Protein AF-A0A7X9LBP7-F1 (afdb_monomer_lite)

Structure (mmCIF, N/CA/C/O backbone):
data_AF-A0A7X9LBP7-F1
#
_entry.id   AF-A0A7X9LBP7-F1
#
loop_
_atom_site.group_PDB
_atom_site.id
_atom_site.type_symbol
_atom_site.label_atom_id
_atom_site.label_alt_id
_atom_site.label_comp_id
_atom_site.label_asym_id
_atom_site.label_entity_id
_atom_site.label_seq_id
_atom_site.pdbx_PDB_ins_code
_atom_site.Cartn_x
_atom_site.Cartn_y
_atom_site.Cartn_z
_atom_site.occupancy
_atom_site.B_iso_or_equiv
_atom_site.auth_seq_id
_atom_site.auth_comp_id
_atom_site.auth_asym_id
_atom_site.auth_atom_id
_atom_site.pdbx_PDB_model_num
ATOM 1 N N . MET A 1 1 ? 3.682 11.446 -40.230 1.00 33.31 1 MET A N 1
ATOM 2 C CA . MET A 1 1 ? 3.113 10.151 -39.802 1.00 33.31 1 MET A CA 1
ATOM 3 C C . MET A 1 1 ? 3.189 10.138 -38.286 1.00 33.31 1 MET A C 1
ATOM 5 O O . MET A 1 1 ? 4.297 10.330 -37.799 1.00 33.31 1 MET A O 1
ATOM 9 N N . PRO A 1 2 ? 2.082 10.042 -37.532 1.00 36.19 2 PRO A N 1
ATOM 10 C CA . PRO A 1 2 ? 2.201 9.857 -36.094 1.00 36.19 2 PRO A CA 1
ATOM 11 C C . PRO A 1 2 ? 2.837 8.482 -35.889 1.00 36.19 2 PRO A C 1
ATOM 13 O O . PRO A 1 2 ? 2.289 7.477 -36.336 1.00 36.19 2 PRO A O 1
ATOM 16 N N . VAL A 1 3 ? 4.037 8.448 -35.314 1.00 36.03 3 VAL A N 1
ATOM 17 C CA . VAL A 1 3 ? 4.659 7.194 -34.892 1.00 36.03 3 VAL A CA 1
ATOM 18 C C . VAL A 1 3 ? 3.740 6.641 -33.811 1.00 36.03 3 VAL A C 1
ATOM 20 O O . VAL A 1 3 ? 3.590 7.245 -32.751 1.00 36.03 3 VAL A O 1
ATOM 23 N N . THR A 1 4 ? 3.024 5.561 -34.115 1.00 45.50 4 THR A N 1
ATOM 24 C CA . THR A 1 4 ? 2.264 4.812 -33.119 1.00 45.50 4 THR A CA 1
ATOM 25 C C . THR A 1 4 ? 3.274 4.179 -32.188 1.00 45.50 4 THR A C 1
ATOM 27 O O . THR A 1 4 ? 3.834 3.127 -32.481 1.00 45.50 4 THR A O 1
ATOM 30 N N . THR A 1 5 ? 3.563 4.860 -31.093 1.00 59.38 5 THR A N 1
ATOM 31 C CA . THR A 1 5 ? 4.444 4.335 -30.071 1.00 59.38 5 THR A CA 1
ATOM 32 C C . THR A 1 5 ? 3.797 3.102 -29.449 1.00 59.38 5 THR A C 1
ATOM 34 O O . THR A 1 5 ? 2.698 3.186 -28.900 1.00 59.38 5 THR A O 1
ATOM 37 N N . ASN A 1 6 ? 4.450 1.946 -29.564 1.00 79.88 6 ASN A N 1
ATOM 38 C CA . ASN A 1 6 ? 3.923 0.701 -29.016 1.00 79.88 6 ASN A CA 1
ATOM 39 C C . ASN A 1 6 ? 3.876 0.785 -27.484 1.00 79.88 6 ASN A C 1
ATOM 41 O O . ASN A 1 6 ? 4.902 0.992 -26.839 1.00 79.88 6 ASN A O 1
ATOM 45 N N . ALA A 1 7 ? 2.690 0.604 -26.905 1.00 88.25 7 ALA A N 1
ATOM 46 C CA . ALA A 1 7 ? 2.506 0.598 -25.459 1.00 88.25 7 ALA A CA 1
ATOM 47 C C . ALA A 1 7 ? 3.008 -0.710 -24.820 1.00 88.25 7 ALA A C 1
ATOM 49 O O . ALA A 1 7 ? 3.150 -1.751 -25.484 1.00 88.25 7 ALA A O 1
ATOM 50 N N . THR A 1 8 ? 3.235 -0.663 -23.506 1.00 92.12 8 THR A N 1
ATOM 51 C CA . THR A 1 8 ? 3.377 -1.873 -22.689 1.00 92.12 8 THR A CA 1
ATOM 52 C C . THR A 1 8 ? 2.144 -2.761 -22.860 1.00 92.12 8 THR A C 1
ATOM 54 O O . THR A 1 8 ? 1.009 -2.286 -22.820 1.00 92.12 8 THR A O 1
ATOM 57 N N . ALA A 1 9 ? 2.359 -4.061 -23.066 1.00 91.56 9 ALA A N 1
ATOM 58 C CA . ALA A 1 9 ? 1.294 -5.000 -23.389 1.00 91.56 9 ALA A CA 1
ATOM 59 C C . ALA A 1 9 ? 1.430 -6.319 -22.624 1.00 91.56 9 ALA A C 1
ATOM 61 O O . ALA A 1 9 ? 2.521 -6.877 -22.482 1.00 91.56 9 ALA A O 1
ATOM 62 N N . VAL A 1 10 ? 0.288 -6.850 -22.191 1.00 92.50 10 VAL A N 1
ATOM 63 C CA . VAL A 1 10 ? 0.173 -8.191 -21.613 1.00 92.50 10 VAL A CA 1
ATOM 64 C C . VAL A 1 10 ? -0.282 -9.151 -22.708 1.00 92.50 10 VAL A C 1
ATOM 66 O O . VAL A 1 10 ? -1.302 -8.928 -23.356 1.00 92.50 10 VAL A O 1
ATOM 69 N N . GLN A 1 11 ? 0.485 -10.215 -22.925 1.00 91.38 11 GLN A N 1
ATOM 70 C CA . GLN A 1 11 ? 0.177 -11.289 -23.867 1.00 91.38 11 GLN A CA 1
ATOM 71 C C . GLN A 1 11 ? -0.128 -12.587 -23.097 1.00 91.38 11 GLN A C 1
ATOM 73 O O . GLN A 1 11 ? -0.082 -12.625 -21.867 1.00 91.38 11 GLN A O 1
ATOM 78 N N . ALA A 1 12 ? -0.463 -13.667 -23.811 1.00 87.00 12 ALA A N 1
ATOM 79 C CA . ALA A 1 12 ? -0.883 -14.926 -23.188 1.00 87.00 12 ALA A CA 1
ATOM 80 C C . ALA A 1 12 ? 0.198 -15.541 -22.268 1.00 87.00 12 ALA A C 1
ATOM 82 O O . ALA A 1 12 ? -0.097 -15.968 -21.146 1.00 87.00 12 ALA A O 1
ATOM 83 N N . ASP A 1 13 ? 1.450 -15.562 -22.732 1.00 92.69 13 ASP A N 1
ATOM 84 C CA . ASP A 1 13 ? 2.595 -16.212 -22.081 1.00 92.69 13 ASP A CA 1
ATOM 85 C C . ASP A 1 13 ? 3.638 -15.229 -21.522 1.00 92.69 13 ASP A C 1
ATOM 87 O O . ASP A 1 13 ? 4.528 -15.632 -20.771 1.00 92.69 13 ASP A O 1
ATOM 91 N N . ARG A 1 14 ? 3.534 -13.941 -21.861 1.00 96.06 14 ARG A N 1
ATOM 92 C CA . ARG A 1 14 ? 4.556 -12.929 -21.572 1.00 96.06 14 ARG A CA 1
ATOM 93 C C . ARG A 1 14 ? 3.969 -11.552 -21.293 1.00 96.06 14 ARG A C 1
ATOM 95 O O . ARG A 1 14 ? 2.845 -11.244 -21.683 1.00 96.06 14 ARG A O 1
ATOM 102 N N . VAL A 1 15 ? 4.771 -10.704 -20.665 1.00 96.88 15 VAL A N 1
ATOM 103 C CA . VAL A 1 15 ? 4.544 -9.259 -20.578 1.00 96.88 15 VAL A CA 1
ATOM 104 C C . VAL A 1 15 ? 5.659 -8.576 -21.355 1.00 96.88 15 VAL A C 1
ATOM 106 O O . VAL A 1 15 ? 6.830 -8.920 -21.181 1.00 96.88 15 VAL A O 1
ATOM 109 N N . VAL A 1 16 ? 5.295 -7.629 -22.218 1.00 96.69 16 VAL A N 1
ATOM 110 C CA . VAL A 1 16 ? 6.259 -6.824 -22.968 1.00 96.69 16 VAL A CA 1
ATOM 111 C C . VAL A 1 16 ? 6.141 -5.378 -22.522 1.00 96.69 16 VAL A C 1
ATOM 113 O O . VAL A 1 16 ? 5.169 -4.699 -22.851 1.00 96.69 16 VAL A O 1
ATOM 116 N N . PHE A 1 17 ? 7.126 -4.926 -21.755 1.00 97.25 17 PHE A N 1
ATOM 117 C CA . PHE A 1 17 ? 7.251 -3.541 -21.325 1.00 97.25 17 PHE A CA 1
ATOM 118 C C . PHE A 1 17 ? 7.931 -2.721 -22.403 1.00 97.25 17 PHE A C 1
ATOM 120 O O . PHE A 1 17 ? 8.932 -3.156 -22.978 1.00 97.25 17 PHE A O 1
ATOM 127 N N . ARG A 1 18 ? 7.407 -1.521 -22.639 1.00 96.12 18 ARG A N 1
ATOM 128 C CA . ARG A 1 18 ? 7.949 -0.594 -23.625 1.00 96.12 18 ARG A CA 1
ATOM 129 C C . ARG A 1 18 ? 8.056 0.793 -23.038 1.00 96.12 18 ARG A C 1
ATOM 131 O O . ARG A 1 18 ? 7.097 1.312 -22.476 1.00 96.12 18 ARG A O 1
ATOM 138 N N . LEU A 1 19 ? 9.224 1.390 -23.212 1.00 95.88 19 LEU A N 1
ATOM 139 C CA . LEU A 1 19 ? 9.435 2.802 -22.968 1.00 95.88 19 LEU A CA 1
ATOM 140 C C . LEU A 1 19 ? 9.817 3.451 -24.304 1.00 95.88 19 LEU A C 1
ATOM 142 O O . LEU A 1 19 ? 10.810 3.037 -24.907 1.00 95.88 19 LEU A O 1
ATOM 146 N N . PRO A 1 20 ? 9.064 4.457 -24.776 1.00 93.19 20 PRO A N 1
ATOM 147 C CA . PRO A 1 20 ? 9.384 5.163 -26.012 1.00 93.19 20 PRO A CA 1
ATOM 148 C C . PRO A 1 20 ? 10.780 5.782 -25.954 1.00 93.19 20 PRO A C 1
ATOM 150 O O . PRO A 1 20 ? 11.299 6.032 -24.867 1.00 93.19 20 PRO A O 1
ATOM 153 N N . ALA A 1 21 ? 11.372 6.097 -27.106 1.00 86.81 21 ALA A N 1
ATOM 154 C CA . ALA A 1 21 ? 12.593 6.897 -27.147 1.00 86.81 21 ALA A CA 1
ATOM 155 C C . ALA A 1 21 ? 12.349 8.286 -26.516 1.00 86.81 21 ALA A C 1
ATOM 157 O O . ALA A 1 21 ? 11.878 9.214 -27.172 1.00 86.81 21 ALA A O 1
ATOM 158 N N . ILE A 1 22 ? 12.647 8.411 -25.223 1.00 81.25 22 ILE A N 1
ATOM 159 C CA . ILE A 1 22 ? 12.548 9.648 -24.452 1.00 81.25 22 ILE A CA 1
ATOM 160 C C . ILE A 1 22 ? 13.957 10.200 -24.230 1.00 81.25 22 ILE A C 1
ATOM 162 O O . ILE A 1 22 ? 14.655 9.776 -23.322 1.00 81.25 22 ILE A O 1
ATOM 166 N N . GLY A 1 23 ? 14.378 11.117 -25.102 1.00 80.56 23 GLY A N 1
ATOM 167 C CA . GLY A 1 23 ? 15.648 11.837 -24.974 1.00 80.56 23 GLY A CA 1
ATOM 168 C C . GLY A 1 23 ? 16.910 11.012 -25.307 1.00 80.56 23 GLY A C 1
ATOM 169 O O . GLY A 1 23 ? 16.970 9.804 -25.058 1.00 80.56 23 GLY A O 1
ATOM 170 N N . PRO A 1 24 ? 17.942 11.619 -25.925 1.00 80.38 24 PRO A N 1
ATOM 171 C CA . PRO A 1 24 ? 19.221 10.947 -26.167 1.00 80.38 24 PRO A CA 1
ATOM 172 C C . PRO A 1 24 ? 20.056 10.721 -24.892 1.00 80.38 24 PRO A C 1
ATOM 174 O O . PRO A 1 24 ? 20.993 9.929 -24.926 1.00 80.38 24 PRO A O 1
ATOM 177 N N . GLU A 1 25 ? 19.738 11.395 -23.786 1.00 89.75 25 GLU A N 1
ATOM 178 C CA . GLU A 1 25 ? 20.473 11.356 -22.516 1.00 89.75 25 GLU A CA 1
ATOM 179 C C . GLU A 1 25 ? 20.312 10.045 -21.736 1.00 89.75 25 GLU A C 1
ATOM 181 O O . GLU A 1 25 ? 21.103 9.762 -20.835 1.00 89.75 25 GLU A O 1
ATOM 186 N N . ILE A 1 26 ? 19.304 9.233 -22.066 1.00 94.12 26 ILE A N 1
ATOM 187 C CA . ILE A 1 26 ? 19.049 7.966 -21.381 1.00 94.12 26 ILE A CA 1
ATOM 188 C C . ILE A 1 26 ? 19.964 6.882 -21.938 1.00 94.12 26 ILE A C 1
ATOM 190 O O . ILE A 1 26 ? 19.867 6.488 -23.103 1.00 94.12 26 ILE A O 1
ATOM 194 N N . THR A 1 27 ? 20.815 6.350 -21.069 1.00 94.62 27 THR A N 1
ATOM 195 C CA . THR A 1 27 ? 21.827 5.339 -21.397 1.00 94.62 27 THR A CA 1
ATOM 196 C C . THR A 1 27 ? 21.445 3.938 -20.929 1.00 94.62 27 THR A C 1
ATOM 198 O O . THR A 1 27 ? 22.036 2.958 -21.383 1.00 94.62 27 THR A O 1
ATOM 201 N N . GLY A 1 28 ? 20.435 3.811 -20.065 1.00 96.19 28 GLY A N 1
ATOM 202 C CA . GLY A 1 28 ? 19.949 2.523 -19.585 1.00 96.19 28 GLY A CA 1
ATOM 203 C C . GLY A 1 28 ? 18.551 2.596 -18.986 1.00 96.19 28 GLY A C 1
ATOM 204 O O . GLY A 1 28 ? 18.155 3.612 -18.418 1.00 96.19 28 GLY A O 1
ATOM 205 N N . VAL A 1 29 ? 17.811 1.493 -19.093 1.00 98.12 29 VAL A N 1
ATOM 206 C CA . VAL A 1 29 ? 16.472 1.355 -18.509 1.00 98.12 29 VAL A CA 1
ATOM 207 C C . VAL A 1 29 ? 16.370 0.023 -17.779 1.00 98.12 29 VAL A C 1
ATOM 209 O O . VAL A 1 29 ? 16.730 -1.036 -18.308 1.00 98.12 29 VAL A O 1
ATOM 212 N N . ARG A 1 30 ? 15.876 0.077 -16.540 1.00 98.38 30 ARG A N 1
ATOM 213 C CA . ARG A 1 30 ? 15.549 -1.096 -15.730 1.00 98.38 30 ARG A CA 1
ATOM 214 C C . ARG A 1 30 ? 14.100 -1.075 -15.262 1.00 98.38 30 ARG A C 1
ATOM 216 O O . ARG A 1 30 ? 13.540 -0.017 -14.997 1.00 98.38 30 ARG A O 1
ATOM 223 N N . LEU A 1 31 ? 13.518 -2.257 -15.104 1.00 98.38 31 LEU A N 1
ATOM 224 C CA . LEU A 1 31 ? 12.222 -2.460 -14.473 1.00 98.38 31 LEU A CA 1
ATOM 225 C C . LEU A 1 31 ? 12.407 -2.515 -12.956 1.00 98.38 31 LEU A C 1
ATOM 227 O O . LEU A 1 31 ? 13.145 -3.362 -12.451 1.00 98.38 31 LEU A O 1
ATOM 231 N N . TRP A 1 32 ? 11.700 -1.657 -12.232 1.00 97.94 32 TRP A N 1
ATOM 232 C CA . TRP A 1 32 ? 11.328 -1.960 -10.856 1.00 97.94 32 TRP A CA 1
ATOM 233 C C . TRP A 1 32 ? 9.949 -2.618 -10.884 1.00 97.94 32 TRP A C 1
ATOM 235 O O . TRP A 1 32 ? 9.057 -2.138 -11.583 1.00 97.94 32 TRP A O 1
ATOM 245 N N . SER A 1 33 ? 9.781 -3.721 -10.160 1.00 96.44 33 SER A N 1
ATOM 246 C CA . SER A 1 33 ? 8.499 -4.410 -10.032 1.00 96.44 33 SER A CA 1
ATOM 247 C C . SER A 1 33 ? 8.267 -4.803 -8.583 1.00 96.44 33 SER A C 1
ATOM 249 O O . SER A 1 33 ? 9.200 -5.211 -7.892 1.00 96.44 33 SER A O 1
ATOM 251 N N . GLU A 1 34 ? 7.016 -4.687 -8.145 1.00 94.88 34 GLU A N 1
ATOM 252 C CA . GLU A 1 34 ? 6.573 -5.117 -6.816 1.00 94.88 34 GLU A CA 1
ATOM 253 C C . GLU A 1 34 ? 6.712 -6.637 -6.623 1.00 94.88 34 GLU A C 1
ATOM 255 O O . GLU A 1 34 ? 6.964 -7.111 -5.516 1.00 94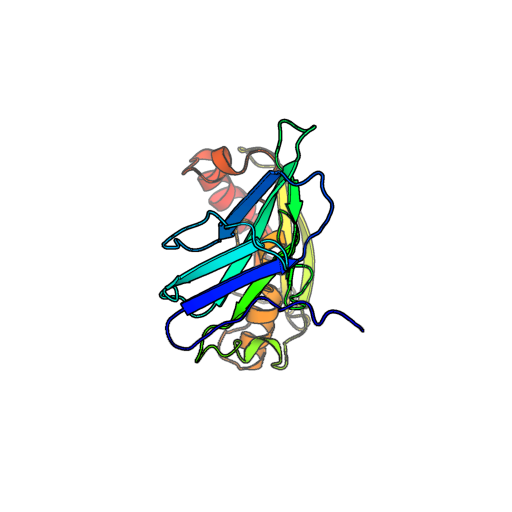.88 34 GLU A O 1
ATOM 260 N N . VAL A 1 35 ? 6.590 -7.409 -7.708 1.00 94.56 35 VAL A N 1
ATOM 261 C CA . VAL A 1 35 ? 6.741 -8.867 -7.693 1.00 94.56 35 VAL A CA 1
ATOM 262 C C . VAL A 1 35 ? 8.057 -9.297 -8.346 1.00 94.56 35 VAL A C 1
ATOM 264 O O . VAL A 1 35 ? 8.555 -8.622 -9.249 1.00 94.56 35 VAL A O 1
ATOM 267 N N . PRO A 1 36 ? 8.627 -10.450 -7.952 1.00 95.44 36 PRO A N 1
ATOM 268 C CA . PRO A 1 36 ? 9.778 -11.016 -8.645 1.00 95.44 36 PRO A CA 1
ATOM 269 C C . PRO A 1 36 ? 9.484 -11.294 -10.127 1.00 95.44 36 PRO A C 1
ATOM 271 O O . PRO A 1 36 ? 8.443 -11.853 -10.479 1.00 95.44 36 PRO A O 1
ATOM 274 N N . VAL A 1 37 ? 10.438 -10.952 -10.994 1.00 96.62 37 VAL A N 1
ATOM 275 C CA . VAL A 1 37 ? 10.356 -11.128 -12.452 1.00 96.62 37 VAL A CA 1
ATOM 276 C C . VAL A 1 37 ? 11.629 -11.770 -13.001 1.00 96.62 37 VAL A C 1
ATOM 278 O O . VAL A 1 37 ? 12.693 -11.684 -12.393 1.00 96.62 37 VAL A O 1
ATOM 281 N N . ALA A 1 38 ? 11.529 -12.407 -14.170 1.00 96.94 38 ALA A N 1
ATOM 282 C CA . ALA A 1 38 ? 12.639 -13.152 -14.773 1.00 96.94 38 ALA A CA 1
ATOM 283 C C . ALA A 1 38 ? 13.808 -12.268 -15.248 1.00 96.94 38 ALA A C 1
ATOM 285 O O . ALA A 1 38 ? 14.944 -12.728 -15.311 1.00 96.94 38 ALA A O 1
ATOM 286 N N . SER A 1 39 ? 13.534 -11.015 -15.613 1.00 97.94 39 SER A N 1
ATOM 287 C CA . SER A 1 39 ? 14.540 -10.031 -16.010 1.00 97.94 39 SER A CA 1
ATOM 288 C C . SER A 1 39 ? 14.032 -8.629 -15.705 1.00 97.94 39 SER A C 1
ATOM 290 O O . SER A 1 39 ? 12.825 -8.390 -15.673 1.00 97.94 39 SER A O 1
ATOM 292 N N . THR A 1 40 ? 14.960 -7.701 -15.498 1.00 98.31 40 THR A N 1
ATOM 293 C CA . THR A 1 40 ? 14.664 -6.281 -15.291 1.00 98.31 40 THR A CA 1
ATOM 294 C C . THR A 1 40 ? 15.381 -5.375 -16.284 1.00 98.31 40 THR A C 1
ATOM 296 O O . THR A 1 40 ? 15.152 -4.175 -16.258 1.00 98.31 40 THR A O 1
ATOM 299 N N . THR A 1 41 ? 16.248 -5.889 -17.156 1.00 98.31 41 THR A N 1
ATOM 300 C CA . THR A 1 41 ? 17.074 -5.055 -18.043 1.00 98.31 41 THR A CA 1
ATOM 301 C C . THR A 1 41 ? 16.450 -4.939 -19.423 1.00 98.31 41 THR A C 1
ATOM 303 O O . THR A 1 41 ? 16.228 -5.950 -20.082 1.00 98.31 41 THR A O 1
ATOM 306 N N . PHE A 1 42 ? 16.206 -3.707 -19.864 1.00 98.19 42 PHE A N 1
ATOM 307 C CA . PHE A 1 42 ? 15.679 -3.424 -21.195 1.00 98.19 42 PHE A CA 1
ATOM 308 C C . PHE A 1 42 ? 16.785 -3.453 -22.249 1.00 98.19 42 PHE A C 1
ATOM 310 O O . PHE A 1 42 ? 17.940 -3.119 -21.977 1.00 98.19 42 PHE A O 1
ATOM 317 N N . THR A 1 43 ? 16.402 -3.778 -23.478 1.00 97.00 43 THR A N 1
ATOM 318 C CA . THR A 1 43 ? 17.231 -3.634 -24.675 1.00 97.00 43 THR A CA 1
ATOM 319 C C . THR A 1 43 ? 16.786 -2.417 -25.475 1.00 97.00 43 THR A C 1
ATOM 321 O O . THR A 1 43 ? 15.587 -2.204 -25.663 1.00 97.00 43 THR A O 1
ATOM 324 N N . ARG A 1 44 ? 17.747 -1.624 -25.959 1.00 94.62 44 ARG A N 1
ATOM 325 C CA . ARG A 1 44 ? 17.484 -0.485 -26.844 1.00 94.62 44 ARG A CA 1
ATOM 326 C C . ARG A 1 44 ? 17.280 -0.976 -28.278 1.00 94.62 44 ARG A C 1
ATOM 328 O O . ARG A 1 44 ? 18.111 -1.725 -28.784 1.00 94.62 44 ARG A O 1
ATOM 335 N N . GLY A 1 45 ? 16.207 -0.531 -28.916 1.00 88.94 45 GLY A N 1
ATOM 336 C CA . GLY A 1 45 ? 15.910 -0.722 -30.333 1.00 88.94 45 GLY A CA 1
ATOM 337 C C . GLY A 1 45 ? 15.549 0.605 -31.003 1.00 88.94 45 GLY A C 1
ATOM 338 O O . GLY A 1 45 ? 15.719 1.674 -30.412 1.00 88.94 45 GLY A O 1
ATOM 339 N N . ASP A 1 46 ? 15.036 0.533 -32.229 1.00 85.81 46 ASP A N 1
ATOM 340 C CA . ASP A 1 46 ? 14.729 1.721 -33.040 1.00 85.81 46 ASP A CA 1
ATOM 341 C C . ASP A 1 46 ? 13.561 2.547 -32.466 1.00 85.81 46 ASP A C 1
ATOM 343 O O . ASP A 1 46 ? 13.600 3.776 -32.489 1.00 85.81 46 ASP A O 1
ATOM 347 N N . ASP A 1 47 ? 12.567 1.881 -31.866 1.00 86.12 47 ASP A N 1
ATOM 348 C CA . ASP A 1 47 ? 11.363 2.511 -31.294 1.00 86.12 47 ASP A CA 1
ATOM 349 C C . ASP A 1 47 ? 11.507 2.906 -29.807 1.00 86.12 47 ASP A C 1
ATOM 351 O O . ASP A 1 47 ? 10.552 3.379 -29.181 1.00 86.12 47 ASP A O 1
ATOM 355 N N . GLY A 1 48 ? 12.693 2.718 -29.217 1.00 93.75 48 GLY A N 1
ATOM 356 C CA . GLY A 1 48 ? 12.965 2.996 -27.805 1.00 93.75 48 GLY A CA 1
ATOM 357 C C . GLY A 1 48 ? 13.518 1.788 -27.054 1.00 93.75 48 GLY A C 1
ATOM 358 O O . GLY A 1 48 ? 14.434 1.118 -27.522 1.00 93.75 48 GLY A O 1
ATOM 359 N N . TRP A 1 49 ? 12.998 1.531 -25.859 1.00 96.31 49 TRP A N 1
ATOM 360 C CA . TRP A 1 49 ? 13.459 0.473 -24.965 1.00 96.31 49 TRP A CA 1
ATOM 361 C C . TRP A 1 49 ? 12.383 -0.592 -24.799 1.00 96.31 49 TRP A C 1
ATOM 363 O O . TRP A 1 49 ? 11.232 -0.276 -24.498 1.00 96.31 49 TRP A O 1
ATOM 373 N N . GLU A 1 50 ? 12.767 -1.860 -24.920 1.00 97.06 50 GLU A N 1
ATOM 374 C CA . GLU A 1 50 ? 11.856 -2.991 -24.749 1.00 97.06 50 GLU A CA 1
ATOM 375 C C . GLU A 1 50 ? 12.407 -4.017 -23.752 1.00 97.06 50 GLU A C 1
ATOM 377 O O . GLU A 1 50 ? 13.609 -4.282 -23.698 1.00 97.06 50 GLU A O 1
ATOM 382 N N . LEU A 1 51 ? 11.510 -4.603 -22.961 1.00 97.88 51 LEU A N 1
ATOM 383 C CA . LEU A 1 51 ? 11.774 -5.763 -22.118 1.00 97.88 51 LEU A CA 1
ATOM 384 C C . LEU A 1 51 ? 10.618 -6.753 -22.258 1.00 97.88 51 LEU A C 1
ATOM 386 O O . LEU A 1 51 ? 9.488 -6.455 -21.880 1.00 97.88 51 LEU A O 1
ATOM 390 N N . SER A 1 52 ? 10.914 -7.956 -22.745 1.00 97.44 52 SER A N 1
ATOM 391 C CA . SER A 1 52 ? 9.966 -9.071 -22.781 1.00 97.44 52 SER A CA 1
ATOM 392 C C . SER A 1 52 ? 10.316 -10.084 -21.695 1.00 97.44 52 SER A C 1
ATOM 394 O O . SER A 1 52 ? 11.421 -10.626 -21.686 1.00 97.44 52 SER A O 1
ATOM 396 N N . ILE A 1 53 ? 9.365 -10.383 -20.810 1.00 97.38 53 ILE A N 1
ATOM 397 C CA . ILE A 1 53 ? 9.516 -11.396 -19.757 1.00 97.38 53 ILE A CA 1
ATOM 398 C C . ILE A 1 53 ? 8.383 -12.424 -19.814 1.00 97.38 53 ILE A C 1
ATOM 400 O O . ILE A 1 53 ? 7.261 -12.058 -20.169 1.00 97.38 53 ILE A O 1
ATOM 404 N N . PRO A 1 54 ? 8.618 -13.689 -19.416 1.00 97.12 54 PRO A N 1
ATOM 405 C CA . PRO A 1 54 ? 7.532 -14.618 -19.124 1.00 97.12 54 PRO A CA 1
ATOM 406 C C . PRO A 1 54 ? 6.543 -13.998 -18.137 1.00 97.12 54 PRO A C 1
ATOM 408 O O . PRO A 1 54 ? 6.940 -13.253 -17.236 1.00 97.12 54 PRO A O 1
ATOM 411 N N . ARG A 1 55 ? 5.255 -14.304 -18.300 1.00 93.69 55 ARG A N 1
ATOM 412 C CA . ARG A 1 55 ? 4.204 -13.741 -17.452 1.00 93.69 55 ARG A CA 1
ATOM 413 C C . ARG A 1 55 ? 4.442 -14.131 -15.983 1.00 93.69 55 ARG A C 1
ATOM 415 O O . ARG A 1 55 ? 4.480 -15.328 -15.689 1.00 93.69 55 ARG A O 1
ATOM 422 N N . PRO A 1 56 ? 4.574 -13.162 -15.057 1.00 92.50 56 PRO A N 1
ATOM 423 C CA . PRO A 1 56 ? 4.719 -13.470 -13.638 1.00 92.50 56 PRO A CA 1
ATOM 424 C C . PRO A 1 56 ? 3.477 -14.200 -13.101 1.00 92.50 56 PRO A C 1
ATOM 426 O O . PRO A 1 56 ? 2.367 -13.936 -13.579 1.00 92.50 56 PRO A O 1
ATOM 429 N N . PRO A 1 57 ? 3.615 -15.087 -12.098 1.00 90.81 57 PRO A N 1
ATOM 430 C CA . PRO A 1 57 ? 2.491 -15.778 -11.465 1.00 90.81 57 PRO A CA 1
ATOM 431 C C . PRO A 1 57 ? 1.733 -14.844 -10.502 1.00 90.81 57 PRO A C 1
ATOM 433 O O . PRO A 1 57 ? 1.620 -15.108 -9.309 1.00 90.81 57 PRO A O 1
ATOM 436 N N . ALA A 1 58 ? 1.232 -13.726 -11.021 1.00 93.31 58 ALA A N 1
ATOM 437 C CA . ALA A 1 58 ? 0.477 -12.719 -10.289 1.00 93.31 58 ALA A CA 1
ATOM 438 C C . ALA A 1 58 ? -0.813 -12.383 -11.047 1.00 93.31 58 ALA A C 1
ATOM 440 O O . ALA A 1 58 ? -0.883 -12.538 -12.266 1.00 93.31 58 ALA A O 1
ATOM 441 N N . HIS A 1 59 ? -1.844 -11.910 -10.343 1.00 93.88 59 HIS A N 1
ATOM 442 C CA . HIS A 1 59 ? -3.047 -11.386 -11.001 1.00 93.88 59 HIS A CA 1
ATOM 443 C C . HIS A 1 59 ? -2.882 -9.922 -11.432 1.00 93.88 59 HIS A C 1
ATOM 445 O O . HIS A 1 59 ? -3.531 -9.469 -12.367 1.00 93.88 59 HIS A O 1
ATOM 451 N N . ARG A 1 60 ? -1.994 -9.182 -10.774 1.00 94.56 60 ARG A N 1
ATOM 452 C CA . ARG A 1 60 ? -1.666 -7.790 -11.068 1.00 94.56 60 ARG A CA 1
ATOM 453 C C . ARG A 1 60 ? -0.189 -7.574 -10.776 1.00 94.56 60 ARG A C 1
ATOM 455 O O . ARG A 1 60 ? 0.338 -8.222 -9.876 1.00 94.56 60 ARG A O 1
ATOM 462 N N . ILE A 1 61 ? 0.450 -6.667 -11.506 1.00 95.56 61 ILE A N 1
ATOM 463 C CA . ILE A 1 61 ? 1.794 -6.189 -11.167 1.00 95.56 61 ILE A CA 1
ATOM 464 C C . ILE A 1 61 ? 1.789 -4.667 -11.070 1.00 95.56 61 ILE A C 1
ATOM 466 O O . ILE A 1 61 ? 1.193 -4.011 -11.925 1.00 95.56 61 ILE A O 1
ATOM 470 N N . GLU A 1 62 ? 2.472 -4.121 -10.071 1.00 96.88 62 GLU A N 1
ATOM 471 C CA . GLU A 1 62 ? 2.923 -2.730 -10.063 1.00 96.88 62 GLU A CA 1
ATOM 472 C C . GLU A 1 62 ? 4.363 -2.642 -10.569 1.00 96.88 62 GLU A C 1
ATOM 474 O O . GLU A 1 62 ? 5.183 -3.545 -10.346 1.00 96.88 62 GLU A O 1
ATOM 479 N N . TYR A 1 63 ? 4.664 -1.567 -11.292 1.00 97.88 63 TYR A N 1
ATOM 480 C CA . TYR A 1 63 ? 5.973 -1.349 -11.881 1.00 97.88 63 TYR A CA 1
ATOM 481 C C . TYR A 1 63 ? 6.289 0.127 -12.127 1.00 97.88 63 TYR A C 1
ATOM 483 O O . TYR A 1 63 ? 5.414 0.996 -12.213 1.00 97.88 63 TYR A O 1
ATOM 491 N N . LEU A 1 64 ? 7.588 0.374 -12.277 1.00 98.38 64 LEU A N 1
ATOM 492 C CA . LEU A 1 64 ? 8.191 1.648 -12.644 1.00 98.38 64 LEU A CA 1
ATOM 493 C C . LEU A 1 64 ? 9.368 1.407 -13.592 1.00 98.38 64 LEU A C 1
ATOM 495 O O . LEU A 1 64 ? 9.992 0.340 -13.574 1.00 98.38 64 LEU A O 1
ATOM 499 N N . PHE A 1 65 ? 9.722 2.428 -14.366 1.00 98.19 65 PHE A N 1
ATOM 500 C CA . PHE A 1 65 ? 10.966 2.449 -15.128 1.00 98.19 65 PHE A CA 1
ATOM 501 C C . PHE A 1 65 ? 12.022 3.246 -14.375 1.00 98.19 65 PHE A C 1
ATOM 503 O O . PHE A 1 65 ? 11.813 4.405 -14.029 1.00 98.19 65 PHE A O 1
ATOM 510 N N . ARG A 1 66 ? 13.170 2.616 -14.136 1.00 97.88 66 ARG A N 1
ATOM 511 C CA . ARG A 1 66 ? 14.356 3.226 -13.541 1.00 97.88 66 ARG A CA 1
ATOM 512 C C . ARG A 1 66 ? 15.339 3.559 -14.659 1.00 97.88 66 ARG A C 1
ATOM 514 O O . ARG A 1 66 ? 15.852 2.657 -15.322 1.00 97.88 66 ARG A O 1
ATOM 521 N N . LEU A 1 67 ? 15.557 4.846 -14.877 1.00 97.38 67 LEU A N 1
ATOM 522 C CA . LEU A 1 67 ? 16.315 5.421 -15.978 1.00 97.38 67 LEU A CA 1
ATOM 523 C C . LEU A 1 67 ? 17.718 5.788 -15.505 1.00 97.38 67 LEU A C 1
ATOM 525 O O . LEU A 1 67 ? 17.871 6.497 -14.514 1.00 97.38 67 LEU A O 1
ATOM 529 N N . THR A 1 68 ? 18.732 5.345 -16.233 1.00 96.69 68 THR A N 1
ATOM 530 C CA . THR A 1 68 ? 20.102 5.842 -16.091 1.00 96.69 68 THR A CA 1
ATOM 531 C C . THR A 1 68 ? 20.313 6.952 -17.110 1.00 96.69 68 THR A C 1
ATOM 533 O O . THR A 1 68 ? 20.087 6.738 -18.304 1.00 96.69 68 THR A O 1
ATOM 536 N N . LEU A 1 69 ? 20.726 8.128 -16.641 1.00 94.44 69 LEU A N 1
ATOM 537 C CA . LEU A 1 69 ? 21.036 9.280 -17.482 1.00 94.44 69 LEU A CA 1
ATOM 538 C C . LEU A 1 69 ? 22.558 9.435 -17.578 1.00 94.44 69 LEU A C 1
ATOM 540 O O . LEU A 1 69 ? 23.260 9.162 -16.611 1.00 94.44 69 LEU A O 1
ATOM 544 N N . ALA A 1 70 ? 23.070 9.865 -18.734 1.00 91.75 70 ALA A N 1
ATOM 545 C CA . ALA A 1 70 ? 24.510 10.019 -18.972 1.00 91.75 70 ALA A CA 1
ATOM 546 C C . ALA A 1 70 ? 25.207 10.953 -17.964 1.00 91.75 70 ALA A C 1
ATOM 548 O O . ALA A 1 70 ? 26.337 10.682 -17.569 1.00 91.75 70 ALA A O 1
ATOM 549 N N . ASP A 1 71 ? 24.513 12.010 -17.534 1.00 91.12 71 ASP A N 1
ATOM 550 C CA . ASP A 1 71 ? 25.073 13.089 -16.710 1.00 91.12 71 ASP A CA 1
ATOM 551 C C . ASP A 1 71 ? 24.607 13.041 -15.240 1.00 91.12 71 ASP A C 1
ATOM 553 O O . ASP A 1 71 ? 24.733 14.030 -14.517 1.00 91.12 71 ASP A O 1
ATOM 557 N N . GLN A 1 72 ? 24.018 11.926 -14.788 1.00 90.62 72 GLN A N 1
ATOM 558 C CA . GLN A 1 72 ? 23.558 11.763 -13.403 1.00 90.62 72 GLN A CA 1
ATOM 559 C C . GLN A 1 72 ? 24.004 10.420 -12.826 1.00 90.62 72 GLN A C 1
ATOM 561 O O . GLN A 1 72 ? 23.781 9.373 -13.432 1.00 90.62 72 GLN A O 1
ATOM 566 N N . ASP A 1 73 ? 24.569 10.454 -11.619 1.00 89.06 73 ASP A N 1
ATOM 567 C CA . ASP A 1 73 ? 24.990 9.243 -10.906 1.00 89.06 73 ASP A CA 1
ATOM 568 C C . ASP A 1 73 ? 23.790 8.438 -10.386 1.00 89.06 73 ASP A C 1
ATOM 570 O O . ASP A 1 73 ? 23.791 7.204 -10.415 1.00 89.06 73 ASP A O 1
ATOM 574 N N . GLU A 1 74 ? 22.742 9.132 -9.933 1.00 94.62 74 GLU A N 1
ATOM 575 C CA . GLU A 1 74 ? 21.541 8.499 -9.400 1.00 94.62 74 GLU A CA 1
ATOM 576 C C . GLU A 1 74 ? 20.468 8.339 -10.483 1.00 94.62 74 GLU A C 1
ATOM 578 O O . GLU A 1 74 ? 20.117 9.299 -11.173 1.00 94.62 74 GLU A O 1
ATOM 583 N N . PRO A 1 75 ? 19.900 7.136 -10.639 1.00 94.38 75 PRO A N 1
ATOM 584 C CA . PRO A 1 75 ? 18.863 6.909 -11.625 1.00 94.38 75 PRO A CA 1
ATOM 585 C C . PRO A 1 75 ? 17.527 7.520 -11.205 1.00 94.38 75 PRO A C 1
ATOM 587 O O . PRO A 1 75 ? 17.128 7.474 -10.039 1.00 94.38 75 PRO A O 1
ATOM 590 N N . VAL A 1 76 ? 16.782 7.995 -12.198 1.00 95.00 76 VAL A N 1
ATOM 591 C CA . VAL A 1 76 ? 15.449 8.575 -12.020 1.00 95.00 76 VAL A CA 1
ATOM 592 C C . VAL A 1 76 ? 14.390 7.504 -12.231 1.00 95.00 76 VAL A C 1
ATOM 594 O O . VAL A 1 76 ? 14.474 6.702 -13.157 1.00 95.00 76 VAL A O 1
ATOM 597 N N . THR A 1 77 ? 13.364 7.499 -11.391 1.00 96.31 77 THR A N 1
ATOM 598 C CA . THR A 1 77 ? 12.248 6.559 -11.499 1.00 96.31 77 THR A CA 1
ATOM 599 C C . THR A 1 77 ? 11.023 7.269 -12.059 1.00 96.31 77 THR A C 1
ATOM 601 O O . THR A 1 77 ? 10.639 8.323 -11.558 1.00 96.31 77 THR A O 1
ATOM 604 N N . ILE A 1 78 ? 10.395 6.687 -13.080 1.00 96.31 78 ILE A N 1
ATOM 605 C CA . ILE A 1 78 ? 9.181 7.219 -13.703 1.00 96.31 78 ILE A CA 1
ATOM 606 C C . ILE A 1 78 ? 8.102 6.147 -13.838 1.00 96.31 78 ILE A C 1
ATOM 608 O O . ILE A 1 78 ? 8.378 4.947 -13.908 1.00 96.31 78 ILE A O 1
ATOM 612 N N . THR A 1 79 ? 6.855 6.601 -13.928 1.00 97.88 79 THR A N 1
ATOM 613 C CA . THR A 1 79 ? 5.750 5.756 -14.382 1.00 97.88 79 THR A CA 1
ATOM 614 C C . THR A 1 79 ? 5.804 5.562 -15.897 1.00 97.88 79 THR A C 1
ATOM 616 O O . THR A 1 79 ? 6.412 6.355 -16.613 1.00 97.88 79 THR A O 1
ATOM 619 N N . ASP A 1 80 ? 5.169 4.505 -16.398 1.00 96.88 80 ASP A N 1
ATOM 620 C CA . ASP A 1 80 ? 5.094 4.211 -17.824 1.00 96.88 80 ASP A CA 1
ATOM 621 C C . ASP A 1 80 ? 4.210 5.241 -18.539 1.00 96.88 80 ASP A C 1
ATOM 623 O O . ASP A 1 80 ? 2.987 5.205 -18.369 1.00 96.88 80 ASP A O 1
ATOM 627 N N . PRO A 1 81 ? 4.776 6.134 -19.371 1.00 94.62 81 PRO A N 1
ATOM 628 C CA . PRO A 1 81 ? 4.021 7.218 -19.995 1.00 94.62 81 PRO A CA 1
ATOM 629 C C . PRO A 1 81 ? 2.945 6.726 -20.976 1.00 94.62 81 PRO A C 1
ATOM 631 O O . PRO A 1 81 ? 2.077 7.503 -21.363 1.00 94.62 81 PRO A O 1
ATOM 634 N N . THR A 1 82 ? 2.990 5.454 -21.384 1.00 93.31 82 THR A N 1
ATOM 635 C CA . THR A 1 82 ? 2.027 4.839 -22.308 1.00 93.31 82 THR A CA 1
ATOM 636 C C . THR A 1 82 ? 0.887 4.110 -21.599 1.00 93.31 82 THR A C 1
ATOM 638 O O . THR A 1 82 ? -0.134 3.814 -22.218 1.00 93.31 82 THR A O 1
ATOM 641 N N . ASN A 1 83 ? 1.028 3.837 -20.301 1.00 94.88 83 ASN A N 1
ATOM 642 C CA . ASN A 1 83 ? 0.005 3.189 -19.491 1.00 94.88 83 ASN A CA 1
ATOM 643 C C . ASN A 1 83 ? -0.767 4.250 -18.696 1.00 94.88 83 ASN A C 1
ATOM 645 O O . ASN A 1 83 ? -0.154 5.047 -17.998 1.00 94.88 83 ASN A O 1
ATOM 649 N N . GLN A 1 84 ? -2.097 4.261 -18.760 1.00 94.38 84 GLN A N 1
ATOM 650 C CA . GLN A 1 84 ? -2.926 5.182 -17.965 1.00 94.38 84 GLN A CA 1
ATOM 651 C C . GLN A 1 84 ? -3.282 4.623 -16.584 1.00 94.38 84 GLN A C 1
ATOM 653 O O . GLN A 1 84 ? -3.695 5.372 -15.701 1.00 94.38 84 GLN A O 1
ATOM 658 N N . LEU A 1 85 ? -3.124 3.313 -16.382 1.00 95.81 85 LEU A N 1
ATOM 659 C CA . LEU A 1 85 ? -3.412 2.672 -15.110 1.00 95.81 85 LEU A CA 1
ATOM 660 C C . LEU A 1 85 ? -2.343 3.065 -14.093 1.00 95.81 85 LEU A C 1
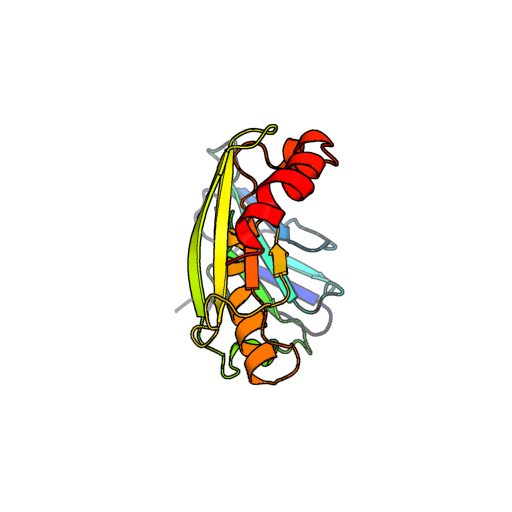ATOM 662 O O . LEU A 1 85 ? -1.142 2.822 -14.272 1.00 95.81 85 LEU A O 1
ATOM 666 N N . ARG A 1 86 ? -2.808 3.713 -13.027 1.00 96.31 86 ARG A N 1
ATOM 667 C CA . ARG A 1 86 ? -1.993 4.221 -11.931 1.00 96.31 86 ARG A CA 1
ATOM 668 C C . ARG A 1 86 ? -2.548 3.765 -10.600 1.00 96.31 86 ARG A C 1
ATOM 670 O O . ARG A 1 86 ? -3.754 3.586 -10.443 1.00 96.31 86 ARG A O 1
ATOM 677 N N . VAL A 1 87 ? -1.643 3.580 -9.656 1.00 95.44 87 VAL A N 1
ATOM 678 C CA . VAL A 1 87 ? -1.961 3.362 -8.251 1.00 95.44 87 VAL A CA 1
ATOM 679 C C . VAL A 1 87 ? -1.060 4.272 -7.434 1.00 95.44 87 VAL A C 1
ATOM 681 O O . VAL A 1 87 ? 0.153 4.286 -7.629 1.00 95.44 87 VAL A O 1
ATOM 684 N N . ALA A 1 88 ? -1.672 5.081 -6.577 1.00 95.19 88 ALA A N 1
ATOM 685 C CA . ALA A 1 88 ? -0.946 5.981 -5.698 1.00 95.19 88 ALA A CA 1
ATOM 686 C C . ALA A 1 88 ? -0.378 5.211 -4.506 1.00 95.19 88 ALA A C 1
ATOM 688 O O . ALA A 1 88 ? -1.039 4.326 -3.956 1.00 95.19 88 ALA A O 1
ATOM 689 N N . GLY A 1 89 ? 0.818 5.593 -4.077 1.00 92.19 89 GLY A N 1
ATOM 690 C CA . GLY A 1 89 ? 1.480 5.024 -2.914 1.00 92.19 89 GLY A CA 1
ATOM 691 C C . GLY A 1 89 ? 2.237 6.075 -2.115 1.00 92.19 89 GLY A C 1
ATOM 692 O O . GLY A 1 89 ? 2.451 7.206 -2.547 1.00 92.19 89 GLY A O 1
ATOM 693 N N . VAL A 1 90 ? 2.698 5.673 -0.932 1.00 90.19 90 VAL A N 1
ATOM 694 C CA . VAL A 1 90 ? 3.493 6.527 -0.030 1.00 90.19 90 VAL A CA 1
ATOM 695 C C . VAL A 1 90 ? 4.836 6.960 -0.633 1.00 90.19 90 VAL A C 1
ATOM 697 O O . VAL A 1 90 ? 5.427 7.928 -0.167 1.00 90.19 90 VAL A O 1
ATOM 700 N N . PHE A 1 91 ? 5.304 6.262 -1.672 1.00 88.94 91 PHE A N 1
ATOM 701 C CA . PHE A 1 91 ? 6.542 6.550 -2.403 1.00 88.94 91 PHE A CA 1
ATOM 702 C C . PHE A 1 91 ? 6.287 7.140 -3.799 1.00 88.94 91 PHE A C 1
ATOM 704 O O . PHE A 1 91 ? 7.179 7.139 -4.643 1.00 88.94 91 PHE A O 1
ATOM 711 N N . GLY A 1 92 ? 5.078 7.658 -4.030 1.00 93.94 92 GLY A N 1
ATOM 712 C CA . GLY A 1 92 ? 4.624 8.136 -5.329 1.00 93.94 92 GLY A CA 1
ATOM 713 C C . GLY A 1 92 ? 3.785 7.104 -6.075 1.00 93.94 92 GLY A C 1
ATOM 714 O O . GLY A 1 92 ? 3.494 6.017 -5.572 1.00 93.94 92 GLY A O 1
ATOM 715 N N . ASP A 1 93 ? 3.357 7.485 -7.273 1.00 96.81 93 ASP A N 1
ATOM 716 C CA . ASP A 1 93 ? 2.495 6.656 -8.107 1.00 96.81 93 ASP A CA 1
ATOM 717 C C . ASP A 1 93 ? 3.292 5.564 -8.822 1.00 96.81 93 ASP A C 1
ATOM 719 O O . ASP A 1 93 ? 4.374 5.813 -9.355 1.00 96.81 93 ASP A O 1
ATOM 723 N N . HIS A 1 94 ? 2.699 4.379 -8.935 1.00 97.81 94 HIS A N 1
ATOM 724 C CA . HIS A 1 94 ? 3.181 3.295 -9.784 1.00 97.81 94 HIS A CA 1
ATOM 725 C C . HIS A 1 94 ? 2.264 3.088 -10.985 1.00 97.81 94 HIS A C 1
ATOM 727 O O . HIS A 1 94 ? 1.061 3.363 -10.947 1.00 97.81 94 HIS A O 1
ATOM 733 N N . SER A 1 95 ? 2.833 2.559 -12.067 1.00 98.12 95 SER A N 1
ATOM 734 C CA . SER A 1 95 ? 2.030 1.972 -13.143 1.00 98.12 95 SER A CA 1
ATOM 735 C C . SER A 1 95 ? 1.610 0.573 -12.731 1.00 98.12 95 SER A C 1
ATOM 737 O O . SER A 1 95 ? 2.371 -0.113 -12.053 1.00 98.12 95 SER A O 1
ATOM 739 N N . TRP A 1 96 ? 0.435 0.116 -13.153 1.00 96.62 96 TRP A N 1
ATOM 740 C CA . TRP A 1 96 ? 0.039 -1.270 -12.907 1.00 96.62 96 TRP A CA 1
ATOM 741 C C . TRP A 1 96 ? -0.597 -1.923 -14.129 1.00 96.62 96 TRP A C 1
ATOM 743 O O . TRP A 1 96 ? -1.101 -1.238 -15.018 1.00 96.62 96 TRP A O 1
ATOM 753 N N . LEU A 1 97 ? -0.536 -3.256 -14.192 1.00 95.50 97 LEU A N 1
ATOM 754 C CA . LEU A 1 97 ? -1.139 -4.051 -15.266 1.00 95.50 97 LEU A CA 1
ATOM 755 C C . LEU A 1 97 ? -1.995 -5.185 -14.693 1.00 95.50 97 LEU A C 1
ATOM 757 O O . LEU A 1 97 ? -1.492 -5.950 -13.861 1.00 95.50 97 LEU A O 1
ATOM 761 N N . PRO A 1 98 ? -3.245 -5.349 -15.157 1.00 95.38 98 PRO A N 1
ATOM 762 C CA . PRO A 1 98 ? -4.017 -6.556 -14.906 1.00 95.38 98 PRO A CA 1
ATOM 763 C C . PRO A 1 98 ? -3.460 -7.712 -15.744 1.00 95.38 98 PRO A C 1
ATOM 765 O O . PRO A 1 98 ? -3.197 -7.566 -16.938 1.00 95.38 98 PRO A O 1
ATOM 768 N N . MET A 1 99 ? -3.298 -8.881 -15.133 1.00 93.44 99 MET A N 1
ATOM 769 C CA . MET A 1 99 ? -3.019 -10.118 -15.865 1.00 93.44 99 MET A CA 1
ATOM 770 C C . MET A 1 99 ? -4.333 -10.756 -16.346 1.00 93.44 99 MET A C 1
ATOM 772 O O . MET A 1 99 ? -5.398 -10.451 -15.802 1.00 93.44 99 MET A O 1
ATOM 776 N N . PRO A 1 100 ? -4.303 -11.653 -17.353 1.00 91.06 100 PRO A N 1
ATOM 777 C CA . PRO A 1 100 ? -5.509 -12.324 -17.822 1.00 91.06 100 PRO A CA 1
ATOM 778 C C . PRO A 1 100 ? -6.251 -13.013 -16.671 1.00 91.06 100 PRO A C 1
ATOM 780 O O . PRO A 1 100 ? -5.650 -13.762 -15.901 1.00 91.06 100 PRO A O 1
ATOM 783 N N . GLY A 1 101 ? -7.554 -12.750 -16.561 1.00 91.25 101 GLY A N 1
ATOM 784 C CA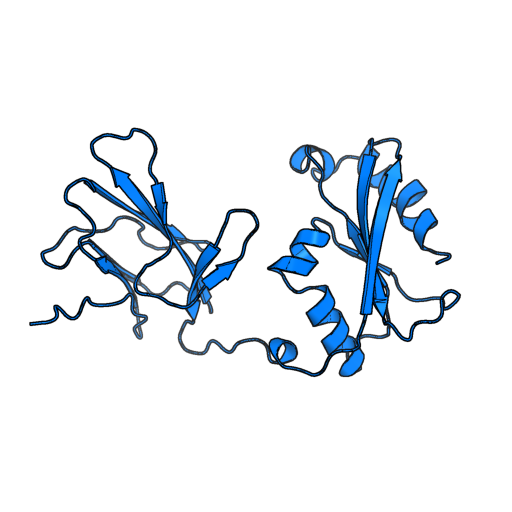 . GLY A 1 101 ? -8.405 -13.269 -15.486 1.00 91.25 101 GLY A CA 1
ATOM 785 C C . GLY A 1 101 ? -8.454 -12.405 -14.223 1.00 91.25 101 GLY A C 1
ATOM 786 O O . GLY A 1 101 ? -9.227 -12.718 -13.321 1.00 91.25 101 GLY A O 1
ATOM 787 N N . TYR A 1 102 ? -7.686 -11.313 -14.145 1.00 94.25 102 TYR A N 1
ATOM 788 C CA . TYR A 1 102 ? -7.855 -10.343 -13.069 1.00 94.25 102 TYR A CA 1
ATOM 789 C C . TYR A 1 102 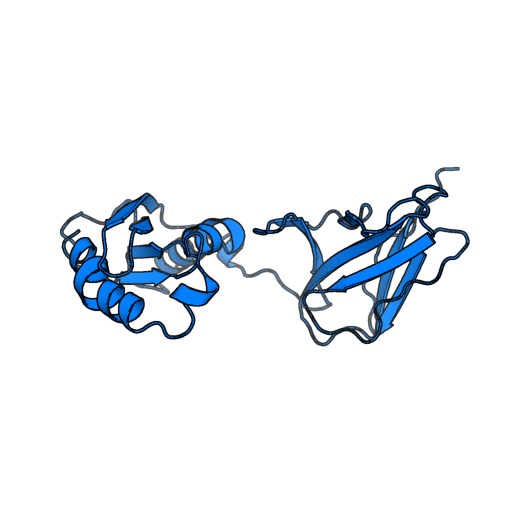? -9.209 -9.648 -13.170 1.00 94.25 102 TYR A C 1
ATOM 791 O O . TYR A 1 102 ? -9.581 -9.125 -14.220 1.00 94.25 102 TYR A O 1
ATOM 799 N N . ALA A 1 103 ? -9.903 -9.604 -12.041 1.00 94.88 103 ALA A N 1
ATOM 800 C CA . ALA A 1 103 ? -11.051 -8.751 -11.826 1.00 94.88 103 ALA A CA 1
ATOM 801 C C . ALA A 1 103 ? -10.764 -7.882 -10.604 1.00 94.88 103 ALA A C 1
ATOM 803 O O . ALA A 1 103 ? -10.302 -8.379 -9.571 1.00 94.88 103 ALA A O 1
ATOM 804 N N . GLU A 1 104 ? -11.039 -6.589 -10.726 1.00 94.31 104 GLU A N 1
ATOM 805 C CA . GLU A 1 104 ? -11.003 -5.699 -9.577 1.00 94.31 104 GLU A CA 1
ATOM 806 C C . GLU A 1 104 ? -12.044 -6.143 -8.529 1.00 94.31 104 GLU A C 1
ATOM 808 O O . GLU A 1 104 ? -13.134 -6.601 -8.889 1.00 94.31 104 GLU A O 1
ATOM 813 N N . PRO A 1 105 ? -11.732 -6.052 -7.223 1.00 94.12 105 PRO A N 1
ATOM 814 C CA . PRO A 1 105 ? -12.680 -6.419 -6.181 1.00 94.12 105 PRO A CA 1
ATOM 815 C C . PRO A 1 105 ? -13.985 -5.615 -6.260 1.00 94.12 105 PRO A C 1
ATOM 817 O O . PRO A 1 105 ? -13.970 -4.386 -6.245 1.00 94.12 105 PRO A O 1
ATOM 820 N N . SER A 1 106 ? -15.130 -6.301 -6.234 1.00 95.31 106 SER A N 1
ATOM 821 C CA . SER A 1 106 ? -16.451 -5.670 -6.396 1.00 95.31 106 SER A CA 1
ATOM 822 C C . SER A 1 106 ? -16.801 -4.626 -5.326 1.00 95.31 106 SER A C 1
ATOM 824 O O . SER A 1 106 ? -17.646 -3.764 -5.553 1.00 95.31 106 SER A O 1
ATOM 826 N N . TRP A 1 107 ? -16.149 -4.661 -4.158 1.00 96.19 107 TRP A N 1
ATOM 827 C CA . TRP A 1 107 ? -16.358 -3.671 -3.096 1.00 96.19 107 TRP A CA 1
ATOM 828 C C . TRP A 1 107 ? -15.858 -2.266 -3.471 1.00 96.19 107 TRP A C 1
ATOM 830 O O . TRP A 1 107 ? -16.253 -1.280 -2.839 1.00 96.19 107 TRP A O 1
ATOM 840 N N . LEU A 1 108 ? -15.002 -2.144 -4.493 1.00 94.81 108 LEU A N 1
ATOM 841 C CA . LEU A 1 108 ? -14.472 -0.856 -4.945 1.00 94.81 108 LEU A CA 1
ATOM 842 C C . LEU A 1 108 ? -15.583 0.082 -5.442 1.00 94.81 108 LEU A C 1
ATOM 844 O O . LEU A 1 108 ? -15.464 1.287 -5.202 1.00 94.81 108 LEU A O 1
ATOM 848 N N . ASP A 1 109 ? -16.667 -0.478 -5.988 1.00 95.12 109 ASP A N 1
ATOM 849 C CA . ASP A 1 109 ? -17.840 0.245 -6.506 1.00 95.12 109 ASP A CA 1
ATOM 850 C C . ASP A 1 109 ? -19.123 -0.003 -5.695 1.00 95.12 109 ASP A C 1
ATOM 852 O O . ASP A 1 109 ? -20.176 0.572 -5.975 1.00 95.12 109 ASP A O 1
ATOM 856 N N . ALA A 1 110 ? -19.061 -0.863 -4.675 1.00 95.19 110 ALA A N 1
ATOM 857 C CA . ALA A 1 110 ? -20.218 -1.178 -3.847 1.00 95.19 110 ALA A CA 1
ATOM 858 C C . ALA A 1 110 ? -20.672 0.032 -3.001 1.00 95.19 110 ALA A C 1
ATOM 860 O O . ALA A 1 110 ? -19.832 0.839 -2.580 1.00 95.19 110 ALA A O 1
ATOM 861 N N . PRO A 1 111 ? -21.977 0.130 -2.670 1.00 95.31 111 PRO A N 1
ATOM 862 C CA . PRO A 1 111 ? -22.470 1.072 -1.670 1.00 95.31 111 PRO A CA 1
ATOM 863 C C . PRO A 1 111 ? -21.729 0.919 -0.341 1.00 95.31 111 PRO A C 1
ATOM 865 O O . PRO A 1 111 ? -21.380 -0.190 0.065 1.00 95.31 111 PRO A O 1
ATOM 868 N N . ARG A 1 112 ? -21.507 2.036 0.355 1.00 94.69 112 ARG A N 1
ATOM 869 C CA . ARG A 1 112 ? -20.727 2.072 1.598 1.00 94.69 112 ARG A CA 1
ATOM 870 C C . ARG A 1 112 ? -21.508 2.768 2.687 1.00 94.69 112 ARG A C 1
ATOM 872 O O . ARG A 1 112 ? -22.121 3.805 2.435 1.00 94.69 112 ARG A O 1
ATOM 879 N N . SER A 1 113 ? -21.422 2.244 3.904 1.00 90.06 113 SER A N 1
ATOM 880 C CA . SER A 1 113 ? -21.816 3.010 5.078 1.00 90.06 113 SER A CA 1
ATOM 881 C C . SER A 1 113 ? -20.914 4.236 5.184 1.00 90.06 113 SER A C 1
ATOM 883 O O . SER A 1 113 ? -19.685 4.120 5.136 1.00 90.06 113 SER A O 1
ATOM 885 N N . ASN A 1 114 ? -21.522 5.414 5.320 1.00 89.06 114 ASN A N 1
ATOM 886 C CA . ASN A 1 114 ? -20.781 6.636 5.604 1.00 89.06 114 ASN A CA 1
ATOM 887 C C . ASN A 1 114 ? -20.047 6.484 6.938 1.00 89.06 114 ASN A C 1
ATOM 889 O O . ASN A 1 114 ? -20.548 5.849 7.865 1.00 89.06 114 ASN A O 1
ATOM 893 N N . GLY A 1 115 ? -18.881 7.109 7.056 1.00 91.88 115 GLY A N 1
ATOM 894 C CA . GLY A 1 115 ? -18.143 7.149 8.308 1.00 91.88 115 GLY A CA 1
ATOM 895 C C . GLY A 1 115 ? -17.434 8.474 8.495 1.00 91.88 115 GLY A C 1
ATOM 896 O O . GLY A 1 115 ? -17.196 9.209 7.536 1.00 91.88 115 GLY A O 1
ATOM 897 N N . THR A 1 116 ? -17.116 8.782 9.744 1.00 93.56 116 THR A N 1
ATOM 898 C CA . THR A 1 116 ? -16.371 9.985 10.112 1.00 93.56 116 THR A CA 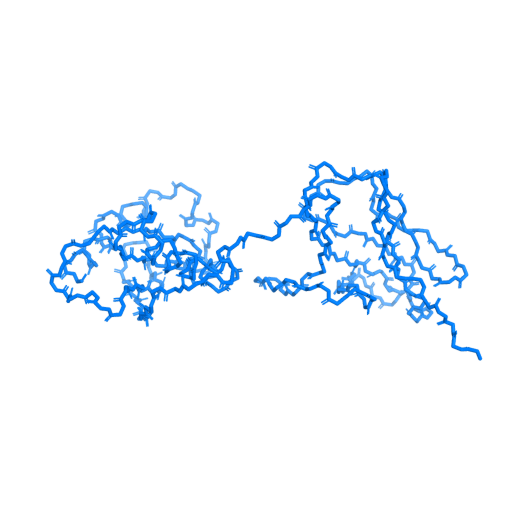1
ATOM 899 C C . THR A 1 116 ? -15.010 9.599 10.655 1.00 93.56 116 THR A C 1
ATOM 901 O O . THR A 1 116 ? -14.926 8.752 11.543 1.00 93.56 116 THR A O 1
ATOM 904 N N . THR A 1 117 ? -13.970 10.257 10.152 1.00 95.12 117 THR A N 1
ATOM 905 C CA . THR A 1 117 ? -12.596 10.125 10.642 1.00 95.12 117 THR A CA 1
ATOM 906 C C . THR A 1 117 ? -12.259 11.324 11.517 1.00 95.12 117 THR A C 1
ATOM 908 O O . THR A 1 117 ? -12.523 12.463 11.128 1.00 95.12 117 THR A O 1
ATOM 911 N N . ARG A 1 118 ? -11.671 11.087 12.690 1.00 94.19 118 ARG A N 1
ATOM 912 C CA . ARG A 1 118 ? -11.202 12.139 13.601 1.00 94.19 118 ARG A CA 1
ATOM 913 C C . ARG A 1 118 ? -9.725 11.922 13.920 1.00 94.19 118 ARG A C 1
ATOM 915 O O . ARG A 1 118 ? -9.397 10.801 14.304 1.00 94.19 118 ARG A O 1
ATOM 922 N N . PRO A 1 119 ? -8.860 12.941 13.779 1.00 95.88 119 PRO A N 1
ATOM 923 C CA . PRO A 1 119 ? -7.462 12.838 14.183 1.00 95.88 119 PRO A CA 1
ATOM 924 C C . PRO A 1 119 ? -7.327 12.454 15.654 1.00 95.88 119 PRO A C 1
ATOM 926 O O . PRO A 1 119 ? -8.184 12.799 16.472 1.00 95.88 119 PRO A O 1
ATOM 929 N N . TRP A 1 120 ? -6.244 11.756 15.967 1.00 93.81 120 TRP A N 1
ATOM 930 C CA . TRP A 1 120 ? -5.899 11.358 17.319 1.00 93.81 120 TRP A CA 1
ATOM 931 C C . TRP A 1 120 ? -4.402 11.482 17.554 1.00 93.81 120 TRP A C 1
ATOM 933 O O . TRP A 1 120 ? -3.596 11.186 16.672 1.00 93.81 120 TRP A O 1
ATOM 943 N N . GLU A 1 121 ? -4.053 11.870 18.771 1.00 95.19 121 GLU A N 1
ATOM 944 C CA . GLU A 1 121 ? -2.680 11.929 19.249 1.00 95.19 121 GLU A CA 1
ATOM 945 C C . GLU A 1 121 ? -2.633 11.310 20.643 1.00 95.19 121 GLU A C 1
ATOM 947 O O . GLU A 1 121 ? -3.520 11.539 21.471 1.00 95.19 121 GLU A O 1
ATOM 952 N N . PHE A 1 122 ? -1.615 10.494 20.881 1.00 93.94 122 PHE A N 1
ATOM 953 C CA . PHE A 1 122 ? -1.353 9.835 22.148 1.00 93.94 122 PHE A CA 1
ATOM 954 C C . PHE A 1 122 ? 0.046 10.221 22.599 1.00 93.94 122 PHE A C 1
ATOM 956 O O . PHE A 1 122 ? 1.009 10.056 21.849 1.00 93.94 122 PHE A O 1
ATOM 963 N N . ASP A 1 123 ? 0.154 10.699 23.830 1.00 93.44 123 ASP A N 1
ATOM 964 C CA . ASP A 1 123 ? 1.434 10.770 24.517 1.00 93.44 123 ASP A CA 1
ATOM 965 C C . ASP A 1 123 ? 1.614 9.459 25.281 1.00 93.44 123 ASP A C 1
ATOM 967 O O . ASP A 1 123 ? 0.742 9.085 26.069 1.00 93.44 123 ASP A O 1
ATOM 971 N N . THR A 1 124 ? 2.678 8.718 24.973 1.00 92.38 124 THR A N 1
ATOM 972 C CA . THR A 1 124 ? 2.893 7.371 25.515 1.00 92.38 124 THR A CA 1
ATOM 973 C C . THR A 1 124 ? 4.298 7.205 26.064 1.00 92.38 124 THR A C 1
ATOM 975 O O . THR A 1 124 ? 5.214 7.945 25.700 1.00 92.38 124 THR A O 1
ATOM 978 N N . ALA A 1 125 ? 4.515 6.167 26.870 1.00 88.06 125 ALA A N 1
ATOM 979 C CA . ALA A 1 125 ? 5.857 5.810 27.333 1.00 88.06 125 ALA A CA 1
ATOM 980 C C . ALA A 1 125 ? 6.859 5.489 26.193 1.00 88.06 125 ALA A C 1
ATOM 982 O O . ALA A 1 125 ? 8.066 5.585 26.404 1.00 88.06 125 ALA A O 1
ATOM 983 N N . ASP A 1 126 ? 6.382 5.132 24.992 1.00 87.81 126 ASP A N 1
ATOM 984 C CA . ASP A 1 126 ? 7.187 4.926 23.769 1.00 87.81 126 ASP A CA 1
ATOM 985 C C . ASP A 1 126 ? 7.258 6.205 22.897 1.00 87.81 126 ASP A C 1
ATOM 987 O O . ASP A 1 126 ? 7.570 6.170 21.703 1.00 87.81 126 ASP A O 1
ATOM 991 N N . GLY A 1 127 ? 6.924 7.356 23.483 1.00 90.94 127 GLY A N 1
ATOM 992 C CA . GLY A 1 127 ? 6.845 8.655 22.823 1.00 90.94 127 GLY A CA 1
ATOM 993 C C . GLY A 1 127 ? 5.520 8.903 22.089 1.00 90.94 127 GLY A C 1
ATOM 994 O O . GLY A 1 127 ? 4.606 8.073 22.144 1.00 90.94 127 GLY A O 1
ATOM 995 N N . PRO A 1 128 ? 5.405 10.043 21.384 1.00 93.44 128 PRO A N 1
ATOM 996 C CA . PRO A 1 128 ? 4.174 10.433 20.706 1.00 93.44 128 PRO A CA 1
ATOM 997 C C . PRO A 1 128 ? 3.753 9.450 19.607 1.00 93.44 128 PRO A C 1
ATOM 999 O O . PRO A 1 128 ? 4.578 9.012 18.799 1.00 93.44 128 PRO A O 1
ATOM 1002 N N . VAL A 1 129 ? 2.453 9.157 19.543 1.00 94.94 129 VAL A N 1
ATOM 1003 C CA . VAL A 1 129 ? 1.816 8.363 18.483 1.00 94.94 129 VAL A CA 1
ATOM 1004 C C . VAL A 1 129 ? 0.659 9.154 17.895 1.00 94.94 129 VAL A C 1
ATOM 1006 O O . VAL A 1 129 ? -0.243 9.565 18.620 1.00 94.94 129 VAL A O 1
ATOM 1009 N N . THR A 1 130 ? 0.662 9.351 16.581 1.00 95.88 130 THR A N 1
ATOM 1010 C CA . THR A 1 130 ? -0.433 10.010 15.860 1.00 95.88 130 THR A CA 1
ATOM 1011 C C . THR A 1 130 ? -1.301 8.986 15.141 1.00 95.88 130 THR A C 1
ATOM 1013 O O . THR A 1 130 ? -0.924 7.824 14.964 1.00 95.88 130 THR A O 1
ATOM 1016 N N . GLY A 1 131 ? -2.485 9.412 14.728 1.00 95.88 131 GLY A N 1
ATOM 1017 C CA . GLY A 1 131 ? -3.376 8.589 13.938 1.00 95.88 131 GLY A CA 1
ATOM 1018 C C . GLY A 1 131 ? -4.748 9.214 13.764 1.00 95.88 131 GLY A C 1
ATOM 1019 O O . GLY A 1 131 ? -4.930 10.430 13.840 1.00 95.88 131 GLY A O 1
ATOM 1020 N N . ALA A 1 132 ? -5.743 8.362 13.552 1.00 96.69 132 ALA A N 1
ATOM 1021 C CA . ALA A 1 132 ? -7.136 8.766 13.509 1.00 96.69 132 ALA A CA 1
ATOM 1022 C C . ALA A 1 132 ? -8.074 7.638 13.947 1.00 96.69 132 ALA A C 1
ATOM 1024 O O . ALA A 1 132 ? -7.777 6.463 13.759 1.00 96.69 132 ALA A O 1
ATOM 1025 N N . LEU A 1 133 ? -9.246 7.986 14.470 1.00 95.75 133 LEU A N 1
ATOM 1026 C CA . LEU A 1 133 ? -10.335 7.039 14.698 1.00 95.75 133 LEU A CA 1
ATOM 1027 C C . LEU A 1 133 ? -11.409 7.238 13.633 1.00 95.75 133 LEU A C 1
ATOM 1029 O O . LEU A 1 133 ? -11.971 8.329 13.498 1.00 95.75 133 LEU A O 1
ATOM 1033 N N . TRP A 1 134 ? -11.703 6.178 12.890 1.00 96.38 134 TRP A N 1
ATOM 1034 C CA . TRP A 1 134 ? -12.856 6.100 12.003 1.00 96.38 134 TRP A CA 1
ATOM 1035 C C . TRP A 1 134 ? -13.996 5.346 12.688 1.00 96.38 134 TRP A C 1
ATOM 1037 O O . TRP A 1 134 ? -13.777 4.311 13.320 1.00 96.38 134 TRP A O 1
ATOM 1047 N N . ALA A 1 135 ? -15.219 5.841 12.528 1.00 94.44 135 ALA A N 1
ATOM 1048 C CA . ALA A 1 135 ? -16.433 5.165 12.972 1.00 94.44 135 ALA A CA 1
ATOM 1049 C C . ALA A 1 135 ? -17.565 5.355 11.946 1.00 94.44 135 ALA A C 1
ATOM 1051 O O . ALA A 1 135 ? -17.583 6.391 11.266 1.00 94.44 135 ALA A O 1
ATOM 1052 N N . PRO A 1 136 ? -18.525 4.414 11.852 1.00 93.62 136 PRO A N 1
ATOM 1053 C CA . PRO A 1 136 ? -19.747 4.603 11.076 1.00 93.62 136 PRO A CA 1
ATOM 1054 C C . PRO A 1 136 ? -20.469 5.884 11.511 1.00 93.62 136 PRO A C 1
ATOM 1056 O O . PRO A 1 136 ? -20.522 6.203 12.696 1.00 93.62 136 PRO A O 1
ATOM 1059 N N . ALA A 1 137 ? -21.001 6.649 10.560 1.00 89.62 137 ALA A N 1
ATOM 1060 C CA . ALA A 1 137 ? -21.581 7.966 10.832 1.00 89.62 137 ALA A CA 1
ATOM 1061 C C . ALA A 1 137 ? -22.866 7.897 11.679 1.00 89.62 137 ALA A C 1
ATOM 1063 O O . ALA A 1 137 ? -23.219 8.865 12.350 1.00 89.62 137 ALA A O 1
ATOM 1064 N N . ASP A 1 138 ? -23.552 6.758 11.639 1.00 85.00 138 ASP A N 1
ATOM 1065 C CA . ASP A 1 138 ? -24.752 6.429 12.405 1.00 85.00 138 ASP A CA 1
ATOM 1066 C C . ASP A 1 138 ? -24.449 5.739 13.746 1.00 85.00 138 ASP A C 1
ATOM 1068 O O . ASP A 1 138 ? -25.363 5.526 14.544 1.00 85.00 138 ASP A O 1
ATOM 1072 N N . ALA A 1 139 ? -23.179 5.427 14.033 1.00 84.62 139 ALA A N 1
ATOM 1073 C CA . ALA A 1 139 ? -22.785 4.877 15.321 1.00 84.62 139 ALA A CA 1
ATOM 1074 C C . ALA A 1 139 ? -22.998 5.914 16.431 1.00 84.62 139 ALA A C 1
ATOM 1076 O O . ALA A 1 139 ? -22.426 7.011 16.420 1.00 84.62 139 ALA A O 1
ATOM 1077 N N . TRP A 1 140 ? -23.808 5.557 17.428 1.00 80.12 140 TRP A N 1
ATOM 1078 C CA . TRP A 1 140 ? -23.971 6.390 18.609 1.00 80.12 140 TRP A CA 1
ATOM 1079 C C . TRP A 1 140 ? -22.706 6.334 19.474 1.00 80.12 140 TRP A C 1
ATOM 1081 O O . TRP A 1 140 ? -22.063 5.294 19.595 1.00 80.12 140 TRP A O 1
ATOM 1091 N N . ARG A 1 141 ? -22.341 7.462 20.098 1.00 71.94 141 ARG A N 1
ATOM 1092 C CA . ARG A 1 141 ? -21.064 7.597 20.824 1.00 71.94 141 ARG A CA 1
ATOM 1093 C C . ARG A 1 141 ? -20.885 6.565 21.942 1.00 71.94 141 ARG A C 1
ATOM 1095 O O . ARG A 1 141 ? -19.809 6.015 22.081 1.00 71.94 141 ARG A O 1
ATOM 1102 N N . GLY A 1 142 ? -21.922 6.263 22.714 1.00 75.56 142 GLY A N 1
ATOM 1103 C CA . GLY A 1 142 ? -21.829 5.238 23.761 1.00 75.56 142 GLY A CA 1
ATOM 1104 C C . GLY A 1 142 ? -22.190 3.826 23.294 1.00 75.56 142 GLY A C 1
ATOM 1105 O O . GLY A 1 142 ? -22.484 2.984 24.132 1.00 75.56 142 GLY A O 1
ATOM 1106 N N . SER A 1 143 ? -22.231 3.553 21.985 1.00 82.81 143 SER A N 1
ATOM 1107 C CA . SER A 1 143 ? -22.338 2.176 21.501 1.00 82.81 143 SER A CA 1
ATOM 1108 C C . SER A 1 143 ? -21.025 1.438 21.753 1.00 82.81 143 SER A C 1
ATOM 1110 O O . SER A 1 143 ? -19.959 1.901 21.341 1.00 82.81 143 SER A O 1
ATOM 1112 N N . GLU A 1 144 ? -21.106 0.265 22.372 1.00 87.31 144 GLU A N 1
ATOM 1113 C CA . GLU A 1 144 ? -19.992 -0.678 22.453 1.00 87.31 144 GLU A CA 1
ATOM 1114 C C . GLU A 1 144 ? -19.818 -1.336 21.078 1.00 87.31 144 GLU A C 1
ATOM 1116 O O . GLU A 1 144 ? -20.603 -2.195 20.677 1.00 87.31 144 GLU A O 1
ATOM 1121 N N . LEU A 1 145 ? -18.826 -0.878 20.310 1.00 91.44 145 LEU A N 1
ATOM 1122 C CA . LEU A 1 145 ? -18.487 -1.443 19.004 1.00 91.44 145 LEU A CA 1
ATOM 1123 C C . LEU A 1 145 ? -17.114 -2.114 19.076 1.00 91.44 145 LEU A C 1
ATOM 1125 O O . LEU A 1 145 ? -16.225 -1.580 19.746 1.00 91.44 145 LEU A O 1
ATOM 1129 N N . PRO A 1 146 ? -16.895 -3.219 18.340 1.00 94.44 146 PRO A N 1
ATOM 1130 C CA . PRO A 1 146 ? -15.565 -3.782 18.159 1.00 94.44 146 PRO A CA 1
ATOM 1131 C C . PRO A 1 146 ? -14.578 -2.734 17.631 1.00 94.44 146 PRO A C 1
ATOM 1133 O O . PRO A 1 146 ? -14.943 -1.870 16.828 1.00 94.44 146 PRO A O 1
ATOM 1136 N N . LEU A 1 147 ? -13.317 -2.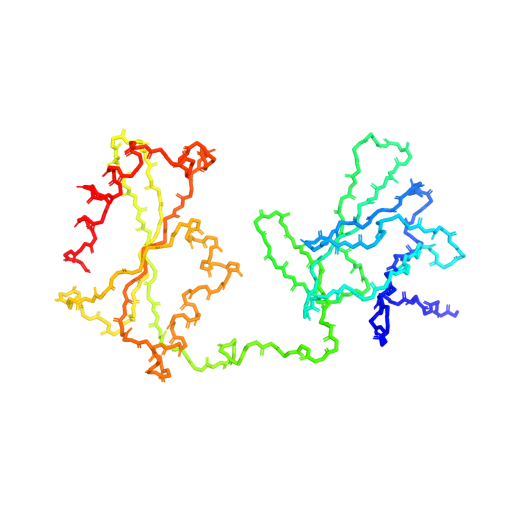849 18.045 1.00 94.94 147 LEU A N 1
ATOM 1137 C CA . LEU A 1 147 ? -12.224 -2.002 17.579 1.00 94.94 147 LEU A CA 1
ATOM 1138 C C . LEU A 1 147 ? -11.269 -2.810 16.695 1.00 94.94 147 LEU A C 1
ATOM 1140 O O . LEU A 1 147 ? -10.688 -3.798 17.139 1.00 94.94 147 LEU A O 1
ATOM 1144 N N . LEU A 1 148 ? -11.070 -2.356 15.460 1.00 96.88 148 LEU A N 1
ATOM 1145 C CA . LEU A 1 148 ? -9.982 -2.793 14.591 1.00 96.88 148 LEU A CA 1
ATOM 1146 C C . LEU A 1 148 ? -8.827 -1.794 14.704 1.00 96.88 148 LEU A C 1
ATOM 1148 O O . LEU A 1 148 ? -9.005 -0.613 14.418 1.00 96.88 148 LEU A O 1
ATOM 1152 N N . VAL A 1 149 ? -7.636 -2.255 15.076 1.00 97.31 149 VAL A N 1
ATOM 1153 C CA . VAL A 1 149 ? -6.422 -1.425 15.064 1.00 97.31 149 VAL A CA 1
ATOM 1154 C C . VAL A 1 149 ? -5.646 -1.702 13.778 1.00 97.31 149 VAL A C 1
ATOM 1156 O O . VAL A 1 149 ? -5.254 -2.839 13.523 1.00 97.31 149 VAL A O 1
ATOM 1159 N N . SER A 1 150 ? -5.409 -0.663 12.977 1.00 97.50 150 SER A N 1
ATOM 1160 C CA . SER A 1 150 ? -4.561 -0.717 11.786 1.00 97.50 150 SER A CA 1
ATOM 1161 C C . SER A 1 150 ? -3.285 0.077 12.025 1.00 97.50 150 SER A C 1
ATOM 1163 O O . SER A 1 150 ? -3.333 1.296 12.174 1.00 97.50 150 SER A O 1
ATOM 1165 N N . HIS A 1 151 ? -2.148 -0.612 12.001 1.00 96.19 151 HIS A N 1
ATOM 1166 C CA . HIS A 1 151 ? -0.833 0.018 11.876 1.00 96.19 151 HIS A CA 1
ATOM 1167 C C . HIS A 1 151 ? -0.640 0.543 10.449 1.00 96.19 151 HIS A C 1
ATOM 1169 O O . HIS A 1 151 ? -1.330 0.086 9.533 1.00 96.19 151 HIS A O 1
ATOM 1175 N N . ASP A 1 152 ? 0.250 1.526 10.275 1.00 95.12 152 ASP A N 1
ATOM 1176 C CA . ASP A 1 152 ? 0.342 2.316 9.035 1.00 95.12 152 ASP A CA 1
ATOM 1177 C C . ASP A 1 152 ? -1.039 2.871 8.614 1.00 95.12 152 ASP A C 1
ATOM 1179 O O . ASP A 1 152 ? -1.405 2.929 7.442 1.00 95.12 152 ASP A O 1
ATOM 1183 N N . GLY A 1 153 ? -1.858 3.219 9.608 1.00 95.69 153 GLY A N 1
ATOM 1184 C CA . GLY A 1 153 ? -3.306 3.275 9.495 1.00 95.69 153 GLY A CA 1
ATOM 1185 C C . GLY A 1 153 ? -3.813 4.342 8.537 1.00 95.69 153 GLY A C 1
ATOM 1186 O O . GLY A 1 153 ? -4.642 4.033 7.682 1.00 95.69 153 GLY A O 1
ATOM 1187 N N . THR A 1 154 ? -3.335 5.587 8.633 1.00 95.31 154 THR A N 1
ATOM 1188 C CA . THR A 1 154 ? -3.803 6.638 7.710 1.00 95.31 154 THR A CA 1
ATOM 1189 C C . THR A 1 154 ? -3.387 6.335 6.270 1.00 95.31 154 THR A C 1
ATOM 1191 O O . THR A 1 154 ? -4.179 6.536 5.348 1.00 95.31 154 THR A O 1
ATOM 1194 N N . GLN A 1 155 ? -2.211 5.732 6.076 1.00 95.00 155 GLN A N 1
ATOM 1195 C CA . GLN A 1 155 ? -1.729 5.274 4.774 1.00 95.00 155 GLN A CA 1
ATOM 1196 C C . GLN A 1 155 ? -2.572 4.104 4.241 1.00 95.00 155 GLN A C 1
ATOM 1198 O O . GLN A 1 155 ? -2.967 4.115 3.077 1.00 95.00 155 GLN A O 1
ATOM 1203 N N . MET A 1 156 ? -2.940 3.138 5.087 1.00 95.88 156 MET A N 1
ATOM 1204 C CA . MET A 1 156 ? -3.859 2.048 4.735 1.00 95.88 156 MET A CA 1
ATOM 1205 C C . MET A 1 156 ? -5.266 2.558 4.400 1.00 95.88 156 MET A C 1
ATOM 1207 O O . MET A 1 156 ? -5.911 2.057 3.478 1.00 95.88 156 MET A O 1
ATOM 1211 N N . ALA A 1 157 ? -5.754 3.573 5.114 1.00 96.25 157 ALA A N 1
ATOM 1212 C CA . ALA A 1 157 ? -7.032 4.208 4.813 1.00 96.25 157 ALA A CA 1
ATOM 1213 C C . ALA A 1 157 ? -6.999 4.959 3.476 1.00 96.25 157 ALA A C 1
ATOM 1215 O O . ALA A 1 157 ? -7.949 4.847 2.703 1.00 96.25 157 ALA A O 1
ATOM 1216 N N . GLN A 1 158 ? -5.916 5.684 3.192 1.00 95.25 158 GLN A N 1
ATOM 1217 C CA . GLN A 1 158 ? -5.763 6.480 1.978 1.00 95.25 158 GLN A CA 1
ATOM 1218 C C . GLN A 1 158 ? -5.463 5.615 0.747 1.00 95.25 158 GLN A C 1
ATOM 1220 O O . GLN A 1 158 ? -6.242 5.609 -0.204 1.00 95.25 158 GLN A O 1
ATOM 1225 N N . TYR A 1 159 ? -4.352 4.878 0.763 1.00 95.25 159 TYR A N 1
ATOM 1226 C CA . TYR A 1 159 ? -3.845 4.138 -0.396 1.00 95.25 159 TYR A CA 1
ATOM 1227 C C . TYR A 1 159 ? -4.461 2.739 -0.497 1.00 95.25 159 TYR A C 1
ATOM 1229 O O . TYR A 1 159 ? -4.856 2.306 -1.576 1.00 95.25 159 TYR A O 1
ATOM 1237 N N . GLY A 1 160 ? -4.640 2.059 0.639 1.00 94.25 160 GLY A N 1
ATOM 1238 C CA . GLY A 1 160 ? -5.313 0.755 0.702 1.00 94.25 160 GLY A CA 1
ATOM 1239 C C . GLY A 1 160 ? -6.845 0.834 0.676 1.00 94.25 160 GLY A C 1
ATOM 1240 O O . GLY A 1 160 ? -7.513 -0.197 0.607 1.00 94.25 160 GLY A O 1
ATOM 1241 N N . ARG A 1 161 ? -7.421 2.045 0.747 1.00 95.81 161 ARG A N 1
ATOM 1242 C CA . ARG A 1 161 ? -8.872 2.302 0.848 1.00 95.81 161 ARG A CA 1
ATOM 1243 C C . ARG A 1 161 ? -9.545 1.531 1.997 1.00 95.81 161 ARG A C 1
ATOM 1245 O O . ARG A 1 161 ? -10.729 1.200 1.895 1.00 95.81 161 ARG A O 1
ATOM 1252 N N . LEU A 1 162 ? -8.824 1.266 3.095 1.00 97.44 162 LEU A N 1
ATOM 1253 C CA . LEU A 1 162 ? -9.271 0.395 4.194 1.00 97.44 162 LEU A CA 1
ATOM 1254 C C . LEU A 1 162 ? -10.647 0.786 4.753 1.00 97.44 162 LEU A C 1
ATOM 1256 O O . LEU A 1 162 ? -11.531 -0.058 4.864 1.00 97.44 162 LEU A O 1
ATOM 1260 N N . THR A 1 163 ? -10.868 2.061 5.072 1.00 97.12 163 THR A N 1
ATOM 1261 C CA . THR A 1 163 ? -12.162 2.524 5.609 1.00 97.12 163 THR A CA 1
ATOM 1262 C C . THR A 1 163 ? -13.289 2.404 4.581 1.00 97.12 163 THR A C 1
ATOM 1264 O O . THR A 1 163 ? -14.431 2.136 4.945 1.00 97.12 163 THR A O 1
ATOM 1267 N N . GLY A 1 164 ? -12.970 2.525 3.288 1.00 96.50 164 GLY A N 1
ATOM 1268 C CA . GLY A 1 164 ? -13.902 2.261 2.194 1.00 96.50 164 GLY A CA 1
ATOM 1269 C C . GLY A 1 164 ? -14.296 0.786 2.100 1.00 96.50 164 GLY A C 1
ATOM 1270 O O . GLY A 1 164 ? -15.480 0.492 1.949 1.00 96.50 164 GLY A O 1
ATOM 1271 N N . PHE A 1 165 ? -13.329 -0.126 2.241 1.00 97.38 165 PHE A N 1
ATOM 1272 C CA . PHE A 1 165 ? -13.582 -1.567 2.323 1.00 97.38 165 PHE A CA 1
ATOM 1273 C C . PHE A 1 165 ? -14.461 -1.915 3.531 1.00 97.38 165 PHE A C 1
ATOM 1275 O O . PHE A 1 165 ? -15.490 -2.568 3.368 1.00 97.38 165 PHE A O 1
ATOM 1282 N N . ILE A 1 166 ? -14.110 -1.424 4.725 1.00 97.81 166 ILE A N 1
ATOM 1283 C CA . ILE A 1 166 ? -14.889 -1.655 5.950 1.00 97.81 166 ILE A CA 1
ATOM 1284 C C . ILE A 1 166 ? -16.315 -1.109 5.801 1.00 97.81 166 ILE A C 1
ATOM 1286 O O . ILE A 1 166 ? -17.275 -1.817 6.096 1.00 97.81 166 ILE A O 1
ATOM 1290 N N . GLY A 1 167 ? -16.480 0.109 5.275 1.00 97.12 167 GLY A N 1
ATOM 1291 C CA . GLY A 1 167 ? -17.796 0.698 5.021 1.00 97.12 167 GLY A CA 1
ATOM 1292 C C . GLY A 1 167 ? -18.646 -0.110 4.032 1.00 97.12 167 GLY A C 1
ATOM 1293 O O . GLY A 1 167 ? -19.846 -0.269 4.256 1.00 97.12 167 GLY A O 1
ATOM 1294 N N . ALA A 1 168 ? -18.044 -0.656 2.969 1.00 97.75 168 ALA A N 1
ATOM 1295 C CA . ALA A 1 168 ? -18.728 -1.543 2.022 1.00 97.75 168 ALA A CA 1
ATOM 1296 C C . ALA A 1 168 ? -19.137 -2.874 2.675 1.00 97.75 168 ALA A C 1
ATOM 1298 O O . ALA A 1 168 ? -20.265 -3.336 2.510 1.00 97.75 168 ALA A O 1
ATOM 1299 N N . ALA A 1 169 ? -18.240 -3.475 3.458 1.00 97.25 169 ALA A N 1
ATOM 1300 C CA . ALA A 1 169 ? -18.488 -4.740 4.137 1.00 97.25 169 ALA A CA 1
ATOM 1301 C C . ALA A 1 169 ? -19.580 -4.624 5.217 1.00 97.25 169 ALA A C 1
ATOM 1303 O O . ALA A 1 169 ? -20.406 -5.529 5.345 1.00 97.25 169 ALA A O 1
ATOM 1304 N N . ILE A 1 170 ? -19.639 -3.504 5.949 1.00 96.50 170 ILE A N 1
ATOM 1305 C CA . ILE A 1 170 ? -20.729 -3.206 6.893 1.00 96.50 170 ILE A CA 1
ATOM 1306 C C . ILE A 1 170 ? -22.056 -3.040 6.145 1.00 96.50 170 ILE A C 1
ATOM 1308 O O . ILE A 1 170 ? -23.049 -3.665 6.517 1.00 96.50 170 ILE A O 1
ATOM 1312 N N . ALA A 1 171 ? -22.085 -2.250 5.064 1.00 95.81 171 ALA A N 1
ATOM 1313 C CA . ALA A 1 171 ? -23.297 -2.045 4.264 1.00 95.81 171 ALA A CA 1
ATOM 1314 C C . ALA A 1 171 ? -23.838 -3.363 3.682 1.00 95.81 171 ALA A C 1
ATOM 1316 O O . ALA A 1 171 ? -25.046 -3.602 3.681 1.00 95.81 171 ALA A O 1
ATOM 1317 N N . ALA A 1 172 ? -22.939 -4.252 3.255 1.00 96.44 172 ALA A N 1
ATOM 1318 C CA . ALA A 1 172 ? -23.263 -5.592 2.776 1.00 96.44 172 ALA A CA 1
ATOM 1319 C C . ALA A 1 172 ? -23.560 -6.607 3.899 1.00 96.44 172 ALA A C 1
ATOM 1321 O O . ALA A 1 172 ? -23.822 -7.773 3.603 1.00 96.44 172 ALA A O 1
ATOM 1322 N N . ARG A 1 173 ? -23.517 -6.195 5.176 1.00 95.81 173 ARG A N 1
ATOM 1323 C CA . ARG A 1 173 ? -23.691 -7.047 6.370 1.00 95.81 173 ARG A CA 1
ATOM 1324 C C . ARG A 1 173 ? -22.709 -8.222 6.454 1.00 95.81 173 ARG A C 1
ATOM 1326 O O . ARG A 1 173 ? -23.010 -9.242 7.067 1.00 95.81 173 ARG A O 1
ATOM 1333 N N . GLN A 1 174 ? -21.536 -8.081 5.842 1.00 97.00 174 GLN A N 1
ATOM 1334 C CA . GLN A 1 174 ? -20.434 -9.042 5.942 1.00 97.00 174 GLN A CA 1
ATOM 1335 C C . GLN A 1 174 ? -19.603 -8.816 7.208 1.00 97.00 174 GLN A C 1
ATOM 1337 O O . GLN A 1 174 ? -19.013 -9.755 7.734 1.00 97.00 174 GLN A O 1
ATOM 1342 N N . LEU A 1 175 ? -19.578 -7.577 7.707 1.00 96.06 175 LEU A N 1
ATOM 1343 C CA . LEU A 1 175 ? -19.004 -7.214 8.998 1.00 96.06 175 LEU A CA 1
ATOM 1344 C C . LEU A 1 175 ? -20.068 -6.544 9.877 1.00 96.06 175 LEU A C 1
ATOM 1346 O O . LEU A 1 175 ? -20.914 -5.812 9.351 1.00 96.06 175 LEU A O 1
ATOM 1350 N N . PRO A 1 176 ? -20.031 -6.745 11.208 1.00 94.56 176 PRO A N 1
ATOM 1351 C CA . PRO A 1 176 ? -20.787 -5.896 12.118 1.00 94.56 176 PRO A CA 1
ATOM 1352 C C . PRO A 1 176 ? -20.227 -4.462 12.090 1.00 94.56 176 PRO A C 1
ATOM 1354 O O . PRO A 1 176 ? -19.054 -4.270 11.748 1.00 94.56 176 PRO A O 1
ATOM 1357 N N . PRO A 1 177 ? -21.018 -3.446 12.482 1.00 94.44 177 PRO A N 1
ATOM 1358 C CA . PRO A 1 177 ? -20.492 -2.106 12.716 1.00 94.44 177 PRO A CA 1
ATOM 1359 C C . PRO A 1 177 ? -19.302 -2.150 13.684 1.00 94.44 177 PRO A C 1
ATOM 1361 O O . PRO A 1 177 ? -19.383 -2.783 14.735 1.00 94.44 177 PRO A O 1
ATOM 1364 N N . LEU A 1 178 ? -18.199 -1.494 13.323 1.00 95.31 178 LEU A N 1
ATOM 1365 C CA . LEU A 1 178 ? -16.958 -1.470 14.101 1.00 95.31 178 LEU A CA 1
ATOM 1366 C C . LEU A 1 178 ? -16.253 -0.121 13.956 1.00 95.31 178 LEU A C 1
ATOM 1368 O O . LEU A 1 178 ? -16.480 0.598 12.982 1.00 95.31 178 LEU A O 1
ATOM 1372 N N . ARG A 1 179 ? -15.377 0.206 14.904 1.00 95.44 179 ARG A N 1
ATOM 1373 C CA . ARG A 1 179 ? -14.474 1.361 14.836 1.00 95.44 179 ARG A CA 1
ATOM 1374 C C . ARG A 1 179 ? -13.112 0.926 14.308 1.00 95.44 179 ARG A C 1
ATOM 1376 O O . ARG A 1 179 ? -12.678 -0.193 14.571 1.00 95.44 179 ARG A O 1
ATOM 1383 N N . VAL A 1 180 ? -12.421 1.815 13.599 1.00 97.25 180 VAL A N 1
ATOM 1384 C CA . VAL A 1 180 ? -11.052 1.571 13.126 1.00 97.25 180 VAL A CA 1
ATOM 1385 C C . VAL A 1 180 ? -10.118 2.622 13.709 1.00 97.25 180 VAL A C 1
ATOM 1387 O O . VAL A 1 180 ? -10.232 3.798 13.369 1.00 97.25 180 VAL A O 1
ATOM 1390 N N . LEU A 1 181 ? -9.189 2.202 14.566 1.00 97.69 181 LEU A N 1
ATOM 1391 C CA . LEU A 1 181 ? -8.077 3.035 15.012 1.00 97.69 181 LEU A CA 1
ATOM 1392 C C . LEU A 1 181 ? -6.927 2.909 14.008 1.00 97.69 181 LEU A C 1
ATOM 1394 O O . LEU A 1 181 ? -6.305 1.858 13.878 1.00 97.69 181 LEU A O 1
ATOM 1398 N N . LEU A 1 182 ? -6.673 3.990 13.287 1.00 98.00 182 LEU A N 1
ATOM 1399 C CA . LEU A 1 182 ? -5.668 4.127 12.246 1.00 98.00 182 LEU A CA 1
ATOM 1400 C C . LEU A 1 182 ? -4.403 4.731 12.868 1.00 98.00 182 LEU A C 1
ATOM 1402 O O . LEU A 1 182 ? -4.323 5.947 12.991 1.00 98.00 182 LEU A O 1
ATOM 1406 N N . LEU A 1 183 ? -3.443 3.908 13.291 1.00 97.31 183 LEU A N 1
ATOM 1407 C CA . LEU A 1 183 ? -2.208 4.370 13.936 1.00 97.31 183 LEU A CA 1
ATOM 1408 C C . LEU A 1 183 ? -1.105 4.623 12.917 1.00 97.31 183 LEU A C 1
ATOM 1410 O O . LEU A 1 183 ? -0.768 3.738 12.130 1.00 97.31 183 LEU A O 1
ATOM 1414 N N . ASP A 1 184 ? -0.498 5.799 12.981 1.00 95.38 184 ASP A N 1
ATOM 1415 C CA . ASP A 1 184 ? 0.629 6.143 12.130 1.00 95.38 184 ASP A CA 1
ATOM 1416 C C . ASP A 1 184 ? 1.943 5.593 12.688 1.00 95.38 184 ASP A C 1
ATOM 1418 O O . ASP A 1 184 ? 2.122 5.467 13.904 1.00 95.38 184 ASP A O 1
ATOM 1422 N N . PRO A 1 185 ? 2.904 5.276 11.810 1.00 85.94 185 PRO A N 1
ATOM 1423 C CA . PRO A 1 185 ? 4.163 4.680 12.232 1.00 85.94 185 PRO A CA 1
ATOM 1424 C C . PRO A 1 185 ? 5.128 5.678 12.889 1.00 85.94 185 PRO A C 1
ATOM 1426 O O . PRO A 1 185 ? 6.083 5.270 13.559 1.00 85.94 185 PRO A O 1
ATOM 1429 N N . GLY A 1 186 ? 4.906 6.980 12.684 1.00 88.06 186 GLY A N 1
ATOM 1430 C CA . GLY A 1 186 ? 5.834 8.038 13.072 1.00 88.06 186 GLY A CA 1
ATOM 1431 C C . GLY A 1 186 ? 7.190 7.959 12.345 1.00 88.06 186 GLY A C 1
ATOM 1432 O O . GLY A 1 186 ? 7.386 7.139 11.443 1.00 88.06 186 GLY A O 1
ATOM 1433 N N . PRO A 1 187 ? 8.168 8.797 12.738 1.00 86.81 187 PRO A N 1
ATOM 1434 C CA . PRO A 1 187 ? 9.471 8.880 12.065 1.00 86.81 187 PRO A CA 1
ATOM 1435 C C . PRO A 1 187 ? 10.355 7.640 12.273 1.00 86.81 187 PRO A C 1
ATOM 1437 O O . PRO A 1 187 ? 11.293 7.408 11.514 1.00 86.81 187 PRO A O 1
ATOM 1440 N N . HIS A 1 188 ? 10.065 6.822 13.288 1.00 89.69 188 HIS A N 1
ATOM 1441 C CA . HIS A 1 188 ? 10.875 5.662 13.672 1.00 89.69 188 HIS A CA 1
ATOM 1442 C C . HIS A 1 188 ? 10.142 4.331 13.451 1.00 89.69 188 HIS A C 1
ATOM 1444 O O . HIS A 1 188 ? 10.294 3.401 14.243 1.00 89.69 188 HIS A O 1
ATOM 1450 N N . ARG A 1 189 ? 9.376 4.231 12.351 1.00 90.44 189 ARG A N 1
ATOM 1451 C CA . ARG A 1 189 ? 8.563 3.060 11.961 1.00 90.44 189 ARG A CA 1
ATOM 1452 C C . ARG A 1 189 ? 9.237 1.720 12.238 1.00 90.44 189 ARG A C 1
ATOM 1454 O O . ARG A 1 189 ? 8.682 0.874 12.931 1.00 90.44 189 ARG A O 1
ATOM 1461 N N . HIS A 1 190 ? 10.432 1.527 11.677 1.00 92.06 190 HIS A N 1
ATOM 1462 C CA . HIS A 1 190 ? 11.133 0.247 11.746 1.00 92.06 190 HIS A CA 1
ATOM 1463 C C . HIS A 1 190 ? 11.467 -0.141 13.182 1.00 92.06 190 HIS A C 1
ATOM 1465 O O . HIS A 1 190 ? 11.230 -1.280 13.558 1.00 92.06 190 HIS A O 1
ATOM 1471 N N . ALA A 1 191 ? 11.948 0.800 13.997 1.00 91.75 191 ALA A N 1
ATOM 1472 C CA . ALA A 1 191 ? 12.233 0.535 15.402 1.00 91.75 191 ALA A CA 1
ATOM 1473 C C . ALA A 1 191 ? 10.944 0.270 16.196 1.00 91.75 191 ALA A C 1
ATOM 1475 O O . ALA A 1 191 ? 10.893 -0.667 16.985 1.00 91.75 191 ALA A O 1
ATOM 1476 N N . ARG A 1 192 ? 9.885 1.053 15.952 1.00 91.88 192 ARG A N 1
ATOM 1477 C CA . ARG A 1 192 ? 8.598 0.933 16.654 1.00 91.88 192 ARG A CA 1
ATOM 1478 C C . ARG A 1 192 ? 7.912 -0.409 16.389 1.00 91.88 192 ARG A C 1
ATOM 1480 O O . ARG A 1 192 ? 7.433 -1.046 17.320 1.00 91.88 192 ARG A O 1
ATOM 1487 N N . TYR A 1 193 ? 7.879 -0.859 15.136 1.00 91.12 193 TYR A N 1
ATOM 1488 C CA . TYR A 1 193 ? 7.162 -2.078 14.742 1.00 91.12 193 TYR A CA 1
ATOM 1489 C C . TYR A 1 193 ? 8.023 -3.352 14.770 1.00 91.12 193 TYR A C 1
ATOM 1491 O O . TYR A 1 193 ? 7.486 -4.450 14.636 1.00 91.12 193 TYR A O 1
ATOM 1499 N N . ALA A 1 194 ? 9.336 -3.253 15.001 1.00 93.00 194 ALA A N 1
ATOM 1500 C CA . ALA A 1 194 ? 10.226 -4.410 15.136 1.00 93.00 194 ALA A CA 1
ATOM 1501 C C . ALA A 1 194 ? 10.158 -5.040 16.541 1.00 93.00 194 ALA A C 1
ATOM 1503 O O . ALA A 1 194 ? 11.142 -5.046 17.276 1.00 93.00 194 ALA A O 1
ATOM 1504 N N . ALA A 1 195 ? 8.987 -5.572 16.911 1.00 92.88 195 ALA A N 1
ATOM 1505 C CA . ALA A 1 195 ? 8.749 -6.254 18.190 1.00 92.88 195 ALA A CA 1
ATOM 1506 C C . ALA A 1 195 ? 9.177 -5.435 19.429 1.00 92.88 195 ALA A C 1
ATOM 1508 O O . ALA A 1 195 ? 9.644 -5.990 20.423 1.00 92.88 195 ALA A O 1
ATOM 1509 N N . ASN A 1 196 ? 9.015 -4.109 19.374 1.00 93.69 196 ASN A N 1
ATOM 1510 C CA . ASN A 1 196 ? 9.379 -3.220 20.470 1.00 93.69 196 ASN A CA 1
ATOM 1511 C C . ASN A 1 196 ? 8.440 -3.442 21.680 1.00 93.69 196 ASN A C 1
ATOM 1513 O O . ASN A 1 196 ? 7.238 -3.169 21.578 1.00 93.69 196 ASN A O 1
ATOM 1517 N N . PRO A 1 197 ? 8.956 -3.889 22.843 1.00 95.69 197 PRO A N 1
ATOM 1518 C CA . PRO A 1 197 ? 8.133 -4.132 24.024 1.00 95.69 197 PRO A CA 1
ATOM 1519 C C . PRO A 1 197 ? 7.558 -2.846 24.634 1.00 95.69 197 PRO A C 1
ATOM 1521 O O . PRO A 1 197 ? 6.487 -2.899 25.239 1.00 95.69 197 PRO A O 1
ATOM 1524 N N . LEU A 1 198 ? 8.224 -1.695 24.468 1.00 94.06 198 LEU A N 1
ATOM 1525 C CA . LEU A 1 198 ? 7.694 -0.404 24.917 1.00 94.06 198 LEU A CA 1
ATOM 1526 C C . LEU A 1 198 ? 6.462 -0.022 24.099 1.00 94.06 198 LEU A C 1
ATOM 1528 O O . LEU A 1 198 ? 5.427 0.290 24.683 1.00 94.06 198 LEU A O 1
ATOM 1532 N N . TYR A 1 199 ? 6.532 -0.154 22.771 1.00 94.88 199 TYR A N 1
ATOM 1533 C CA . TYR A 1 199 ? 5.382 0.087 21.902 1.00 94.88 199 TYR A CA 1
ATOM 1534 C C . TYR A 1 199 ? 4.223 -0.869 22.198 1.00 94.88 199 TYR A C 1
ATOM 1536 O O . TYR A 1 199 ? 3.080 -0.437 22.320 1.00 94.88 199 TYR A O 1
ATOM 1544 N N . ALA A 1 200 ? 4.507 -2.165 22.364 1.00 95.31 200 ALA A N 1
ATOM 1545 C CA . ALA A 1 200 ? 3.480 -3.154 22.684 1.00 95.31 200 ALA A CA 1
ATOM 1546 C C . ALA A 1 200 ? 2.768 -2.837 24.012 1.00 95.31 200 ALA A C 1
ATOM 1548 O O . ALA A 1 200 ? 1.543 -2.944 24.100 1.00 95.31 200 ALA A O 1
ATOM 1549 N N . LYS A 1 201 ? 3.522 -2.402 25.032 1.00 96.50 201 LYS A N 1
ATOM 1550 C CA . LYS A 1 201 ? 2.960 -1.954 26.309 1.00 96.50 201 LYS A CA 1
ATOM 1551 C C . LYS A 1 201 ? 2.104 -0.699 26.126 1.00 96.50 201 LYS A C 1
ATOM 1553 O O . LYS A 1 201 ? 0.945 -0.722 26.525 1.00 96.50 201 LYS A O 1
ATOM 1558 N N . ALA A 1 202 ? 2.632 0.333 25.467 1.00 95.25 202 ALA A N 1
ATOM 1559 C CA . ALA A 1 202 ? 1.903 1.570 25.186 1.00 95.25 202 ALA A CA 1
ATOM 1560 C C . ALA A 1 202 ? 0.591 1.312 24.431 1.00 95.25 202 ALA A C 1
ATOM 1562 O O . ALA A 1 202 ? -0.462 1.837 24.795 1.00 95.25 202 ALA A O 1
ATOM 1563 N N . LEU A 1 203 ? 0.619 0.432 23.428 1.00 95.25 203 LEU A N 1
ATOM 1564 C CA . LEU A 1 203 ? -0.569 0.037 22.682 1.00 95.25 203 LEU A CA 1
ATOM 1565 C C . LEU A 1 203 ? -1.646 -0.557 23.601 1.00 95.25 203 LEU A C 1
ATOM 1567 O O . LEU A 1 203 ? -2.800 -0.132 23.554 1.00 95.25 203 LEU A O 1
ATOM 1571 N N . ALA A 1 204 ? -1.267 -1.520 24.442 1.00 95.81 204 ALA A N 1
ATOM 1572 C CA . ALA A 1 204 ? -2.201 -2.262 25.281 1.00 95.81 204 ALA A CA 1
ATOM 1573 C C . ALA A 1 204 ? -2.710 -1.466 26.491 1.00 95.81 204 ALA A C 1
ATOM 1575 O O . ALA A 1 204 ? -3.864 -1.636 26.883 1.00 95.81 204 ALA A O 1
ATOM 1576 N N . THR A 1 205 ? -1.865 -0.633 27.104 1.00 96.00 205 THR A N 1
ATOM 1577 C CA . THR A 1 205 ? -2.183 0.010 28.390 1.00 96.00 205 THR A CA 1
ATOM 1578 C C . THR A 1 205 ? -2.524 1.489 28.285 1.00 96.00 205 THR A C 1
ATOM 1580 O O . THR A 1 205 ? -3.111 2.022 29.220 1.00 96.00 205 THR A O 1
ATOM 1583 N N . GLU A 1 206 ? -2.171 2.157 27.186 1.00 95.19 206 GLU A N 1
ATOM 1584 C CA . GLU A 1 206 ? -2.336 3.611 27.038 1.00 95.19 206 GLU A CA 1
ATOM 1585 C C . GLU A 1 206 ? -3.241 3.947 25.842 1.00 95.19 206 GLU A C 1
ATOM 1587 O O . GLU A 1 206 ? -4.216 4.679 25.991 1.00 95.19 206 GLU A O 1
ATOM 1592 N N . ILE A 1 207 ? -2.983 3.360 24.668 1.00 94.88 207 ILE A N 1
ATOM 1593 C CA . ILE A 1 207 ? -3.693 3.700 23.424 1.00 94.88 207 ILE A CA 1
ATOM 1594 C C . ILE A 1 207 ? -5.081 3.052 23.351 1.00 94.88 207 ILE A C 1
ATOM 1596 O O . ILE A 1 207 ? -6.081 3.754 23.203 1.00 94.88 207 ILE A O 1
ATOM 1600 N N . VAL A 1 208 ? -5.165 1.718 23.430 1.00 94.12 208 VAL A N 1
ATOM 1601 C CA . VAL A 1 208 ? -6.445 0.997 23.285 1.00 94.12 208 VAL A CA 1
ATOM 1602 C C . VAL A 1 208 ? -7.463 1.416 24.355 1.00 94.12 208 VAL A C 1
ATOM 1604 O O . VAL A 1 208 ? -8.597 1.726 23.982 1.00 94.12 208 VAL A O 1
ATOM 1607 N N . PRO A 1 209 ? -7.103 1.514 25.651 1.00 92.00 209 PRO A N 1
ATOM 1608 C CA . PRO A 1 209 ? -8.043 1.970 26.674 1.00 92.00 209 PRO A CA 1
ATOM 1609 C C . PRO A 1 209 ? -8.562 3.394 26.434 1.00 92.00 209 PRO A C 1
ATOM 1611 O O . PRO A 1 209 ? -9.739 3.656 26.662 1.00 92.00 209 PRO A O 1
ATOM 1614 N N . ALA A 1 210 ? -7.734 4.306 25.910 1.00 90.69 210 ALA A N 1
ATOM 1615 C CA . ALA A 1 210 ? -8.129 5.697 25.675 1.00 90.69 210 ALA A CA 1
ATOM 1616 C C . ALA A 1 210 ? -9.230 5.866 24.609 1.00 90.69 210 ALA A C 1
ATOM 1618 O O . ALA A 1 210 ? -9.898 6.905 24.572 1.00 90.69 210 ALA A O 1
ATOM 1619 N N . VAL A 1 211 ? -9.430 4.862 23.749 1.00 87.44 211 VAL A N 1
ATOM 1620 C CA . VAL A 1 211 ? -10.457 4.870 22.695 1.00 87.44 211 VAL A CA 1
ATOM 1621 C C . VAL A 1 211 ? -11.598 3.879 22.937 1.00 87.44 211 VAL A C 1
ATOM 1623 O O . VAL A 1 211 ? -12.566 3.899 22.184 1.00 87.44 211 VAL A O 1
ATOM 1626 N N . ALA A 1 212 ? -11.508 3.026 23.963 1.00 74.69 212 ALA A N 1
ATOM 1627 C CA . ALA A 1 212 ? -12.496 1.979 24.234 1.00 74.69 212 ALA A CA 1
ATOM 1628 C C . ALA A 1 212 ? -13.857 2.532 24.708 1.00 74.69 212 ALA A C 1
ATOM 1630 O O . ALA A 1 212 ? -14.894 1.980 24.352 1.00 74.69 212 ALA A O 1
ATOM 1631 N N . ASP A 1 213 ? -13.862 3.657 25.431 1.00 65.19 213 ASP A N 1
ATOM 1632 C CA . ASP A 1 213 ? -15.073 4.277 26.001 1.00 65.19 213 ASP A CA 1
ATOM 1633 C C . ASP A 1 213 ? -15.742 5.314 25.065 1.00 65.19 213 ASP A C 1
ATOM 1635 O O . ASP A 1 213 ? -16.505 6.180 25.511 1.00 65.19 213 ASP A O 1
ATOM 1639 N N . ARG A 1 214 ? -15.395 5.323 23.773 1.00 60.28 214 ARG A N 1
ATOM 1640 C CA . ARG A 1 214 ? -15.738 6.397 22.818 1.00 60.28 214 ARG A CA 1
ATOM 1641 C C . ARG A 1 214 ? -16.401 5.874 21.565 1.00 60.28 214 ARG A C 1
ATOM 1643 O O . ARG A 1 214 ? -15.977 4.806 21.101 1.00 60.28 214 ARG A O 1
#

Sequence (214 aa):
MPVTTNATAVQADRVVFRLPAIGPEITGVRLWSEVPVASTTFTRGDDGWELSIPRPPAHRIEYLFRLTLADQDEPVTITDPTNQLRVAGVFGDHSWLPMPGYAEPSWLDAPRSNGTTRPWEFDTADGPVTGALWAPADAWRGSELPLLVSHDGTQMAQYGRLTGFIGAAIAARQLPPLRVLLLDPGPHRHARYAANPLYAKALATEIVPAVADR

pLDDT: mean 92.18, std 9.5, range [33.31, 98.38]

Radius of gyration: 22.44 Å; chains: 1; bounding box: 50×29×68 Å

Foldseek 3Di:
DPPPQDAFDADDFKTKHDAFPDDPQFPFKFKDKPDDFPGTGWDQDPRGTMDIGTDPPDQKIWIWIFTDGNPDPHTDIGERPRAPAWAAAPVGITHMDGHPPDDDDPLVPADFQDKDKAKDWFQFPVGIKIWIKIFRPPDDLQDQFAEAEDECFVRCCVRVVVNSSVRRCCVVVVDPGHMYTRIYCPPPNCCLPVPDPRNVCCVVPTVCVVRRRD

Secondary structure (DSSP, 8-state):
----PPPPEE-SSEEEEEEE---TTEEEEEEEESS--S--BPEEETTEEEEEEEPPS-SEEEEEEEEEETT-SSPEEE--TT---EE--BTB-EEEEEPTT----GGGTS----EEEEEEEE--TT--EEEEEEEETT--TT----EEEEETHHHHHHTS-HHHHHHHHHHTTSS---EEEEE---TTHHHHHTT-HHHHHHIIIIIHHHHHT-